Protein AF-A0A9X3EJQ1-F1 (afdb_monomer_lite)

Radius of gyration: 29.11 Å; chains: 1; bounding box: 86×78×79 Å

Secondary structure (DSSP, 8-state):
----PPP--------------PPP-------------------------------------------------------------------------EEEEEEETS--BTTBEEE-SS--TTB--SS-EEEE-S--EE-TTS-TTS-GGGGSEEEE--TT-TT--SEEEEEEEB-SEEEEEEEEE-S--SSTTSSEEEEEETTEEEEEEEEHHHHTGGGEEEEEEEEEEE-SEEEEEEEEPTTSPPPEE-EEEEESSSPBPSS-SS-EEEEETT--S-SSSSTTPEEGGGHHHHHHHPPTT-EEEE-SS---TTS--------------

Organism: NCBI:txid889268

Sequence (329 aa):
MAARRARAGMAWVFGLAACGGDPAATTDGATTSEATGSDTSTTTGGGPTTTEAPTTRSSPGTGSETGTTTTAATTEDTSEPTTETATTGDPGVELGPPVLRINVGGPAVGEFLADDGPESPYRASPDTQVFAADAVVAGPSVPADLPLEVLATGRVEPDELAGGTGQLRYSVPVEPGPYQLRLHFSGPSQGPGTRLAQLWIDGATVGEPIDVSALTAGDASGSVTVEITADAWLDVELVRAPGSEMPLLSALELFGDGGLRDGPAGAVRHITPEGSGSGDSVDDAAGLGQLGALIAASAPGDEVWIHAGDYAAGGEFSSPAAGPRRRRS

Foldseek 3Di:
DDDDDDDDDDDDDDDDDDDDDDDDDDDDDDDDDDDDDDDDDDDDDDDDDDDDDDDDDDDDDDDDDDDDDDDDDDDDDDDDDDPPPPPPPPPPDDFAAWAAKALACAPDDDRHHYNVDQCDPFWPDNAKDKDFAPDAAADPQDDPPDDRRSARMKIWHDPPPPPDQLKTKTKFFWAWFKKKKKFKAFDDAPAWPQWWWFKDKPNHTDDHTDRSNPQCDPRYMHMDIDMDTDHRMIMIMTHTDPNHGRDMTRMMIMHDPIHGDPDWPDAEFEEECPAPAPRSDPVNHHYPLCVLVCVVVDDVRYHYHYDDDDHDPPDPNPNPPDPDPPDDD

Structure (mmCIF, N/CA/C/O backbone):
data_AF-A0A9X3EJQ1-F1
#
_entry.id   AF-A0A9X3EJQ1-F1
#
loop_
_atom_site.group_PDB
_atom_site.id
_atom_site.type_symbol
_atom_site.label_atom_id
_atom_site.label_alt_id
_atom_site.label_comp_id
_atom_site.label_asym_id
_atom_site.label_entity_id
_atom_site.label_seq_id
_atom_site.pdbx_PDB_ins_code
_atom_site.Cartn_x
_atom_site.Cartn_y
_atom_site.Cartn_z
_atom_site.occupancy
_atom_site.B_iso_or_equiv
_atom_site.auth_seq_id
_atom_site.auth_comp_id
_atom_site.auth_asym_id
_atom_site.auth_atom_id
_atom_site.pdbx_PDB_model_num
ATOM 1 N N . MET A 1 1 ? 3.409 14.164 33.604 1.00 36.00 1 MET A N 1
ATOM 2 C CA . MET A 1 1 ? 4.295 15.082 32.856 1.00 36.00 1 MET A CA 1
ATOM 3 C C . MET A 1 1 ? 4.023 14.859 31.379 1.00 36.00 1 MET A C 1
ATOM 5 O O . MET A 1 1 ? 4.415 13.828 30.865 1.00 36.00 1 MET A O 1
ATOM 9 N N . ALA A 1 2 ? 3.261 15.746 30.735 1.00 33.19 2 ALA A N 1
ATOM 10 C CA . ALA A 1 2 ? 2.910 15.622 29.321 1.00 33.19 2 ALA A CA 1
ATOM 11 C C . ALA A 1 2 ? 3.852 16.509 28.498 1.00 33.19 2 ALA A C 1
ATOM 13 O O . ALA A 1 2 ? 3.784 17.736 28.591 1.00 33.19 2 ALA A O 1
ATOM 14 N N . ALA A 1 3 ? 4.755 15.894 27.736 1.00 31.52 3 ALA A N 1
ATOM 15 C CA . ALA A 1 3 ? 5.631 16.602 26.814 1.00 31.52 3 ALA A CA 1
ATOM 16 C C . ALA A 1 3 ? 4.868 16.869 25.509 1.00 31.52 3 ALA A C 1
ATOM 18 O O . ALA A 1 3 ? 4.703 15.987 24.674 1.00 31.52 3 ALA A O 1
ATOM 19 N N . ARG A 1 4 ? 4.387 18.105 25.336 1.00 32.50 4 ARG A N 1
ATOM 20 C CA . ARG A 1 4 ? 3.962 18.613 24.027 1.00 32.50 4 ARG A CA 1
ATOM 21 C C . ARG A 1 4 ? 5.215 18.815 23.178 1.00 32.50 4 ARG A C 1
ATOM 23 O O . ARG A 1 4 ? 5.980 19.737 23.450 1.00 32.50 4 ARG A O 1
ATOM 30 N N . ARG A 1 5 ? 5.431 17.980 22.159 1.00 36.50 5 ARG A N 1
ATOM 31 C CA . ARG A 1 5 ? 6.392 18.287 21.091 1.00 36.50 5 ARG A CA 1
ATOM 32 C C . ARG A 1 5 ? 5.714 19.201 20.074 1.00 36.50 5 ARG A C 1
ATOM 34 O O . ARG A 1 5 ? 4.692 18.857 19.490 1.00 36.50 5 ARG A O 1
ATOM 41 N N . ALA A 1 6 ? 6.273 20.396 19.927 1.00 32.97 6 ALA A N 1
ATOM 42 C CA . ALA A 1 6 ? 5.907 21.349 18.896 1.00 32.97 6 ALA A CA 1
ATOM 43 C C . ALA A 1 6 ? 6.341 20.805 17.526 1.00 32.97 6 ALA A C 1
ATOM 45 O O . ALA A 1 6 ? 7.503 20.440 17.353 1.00 32.97 6 ALA A O 1
ATOM 46 N N . ARG A 1 7 ? 5.417 20.762 16.561 1.00 35.84 7 ARG A N 1
ATOM 47 C CA . ARG A 1 7 ? 5.747 20.573 15.144 1.00 35.84 7 ARG A CA 1
ATOM 48 C C . ARG A 1 7 ? 6.353 21.880 14.629 1.00 35.84 7 ARG A C 1
ATOM 50 O O . ARG A 1 7 ? 5.693 22.918 14.656 1.00 35.84 7 ARG A O 1
ATOM 57 N N . ALA A 1 8 ? 7.612 21.836 14.205 1.00 33.09 8 ALA A N 1
ATOM 58 C CA . ALA A 1 8 ? 8.248 22.924 13.478 1.00 33.09 8 ALA A CA 1
ATOM 59 C C . ALA A 1 8 ? 7.727 22.900 12.035 1.00 33.09 8 ALA A C 1
ATOM 61 O O . ALA A 1 8 ? 8.084 22.024 11.255 1.00 33.09 8 ALA A O 1
ATOM 62 N N . GLY A 1 9 ? 6.837 23.834 11.699 1.00 30.75 9 GLY A N 1
ATOM 63 C CA . GLY A 1 9 ? 6.450 24.088 10.316 1.00 30.75 9 GLY A CA 1
ATOM 64 C C . GLY A 1 9 ? 7.583 24.820 9.606 1.00 30.75 9 GLY A C 1
ATOM 65 O O . GLY A 1 9 ? 7.844 25.984 9.907 1.00 30.75 9 GLY A O 1
ATOM 66 N N . MET A 1 10 ? 8.260 24.142 8.683 1.00 36.97 10 MET A N 1
ATOM 67 C CA . MET A 1 10 ? 9.193 24.771 7.755 1.00 36.97 10 MET A CA 1
ATOM 68 C C . MET A 1 10 ? 8.412 25.154 6.497 1.00 36.97 10 MET A C 1
ATOM 70 O O . MET A 1 10 ? 8.090 24.313 5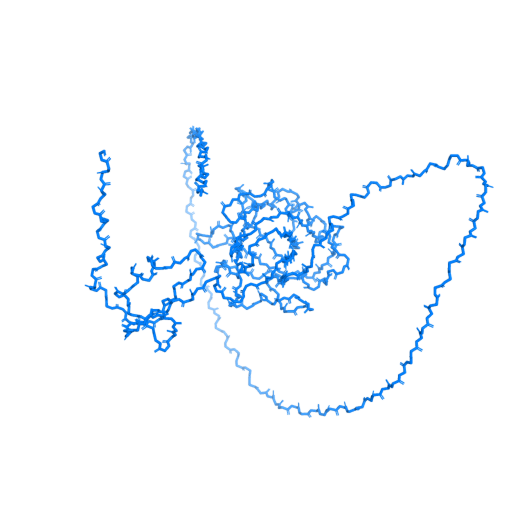.664 1.00 36.97 10 MET A O 1
ATOM 74 N N . ALA A 1 11 ? 8.041 26.430 6.408 1.00 28.17 11 ALA A N 1
ATOM 75 C CA . ALA A 1 11 ? 7.411 27.002 5.228 1.00 28.17 11 ALA A CA 1
ATOM 76 C C . ALA A 1 11 ? 8.477 27.225 4.147 1.00 28.17 11 ALA A C 1
ATOM 78 O O . ALA A 1 11 ? 9.335 28.097 4.291 1.00 28.17 11 ALA A O 1
ATOM 79 N N . TRP A 1 12 ? 8.417 26.451 3.066 1.00 29.20 12 TRP A N 1
ATOM 80 C CA . TRP A 1 12 ? 9.166 26.740 1.848 1.00 29.20 12 TRP A CA 1
ATOM 81 C C . TRP A 1 12 ? 8.354 27.698 0.976 1.00 29.20 12 TRP A C 1
ATOM 83 O O . TRP A 1 12 ? 7.282 27.362 0.477 1.00 29.20 12 TRP A O 1
ATOM 93 N N . VAL A 1 13 ? 8.866 28.918 0.821 1.00 28.33 13 VAL A N 1
ATOM 94 C CA . VAL A 1 13 ? 8.371 29.900 -0.148 1.00 28.33 13 VAL A CA 1
ATOM 95 C C . VAL A 1 13 ? 9.056 29.604 -1.478 1.00 28.33 13 VAL A C 1
ATOM 97 O O . VAL A 1 13 ? 10.233 29.914 -1.649 1.00 28.33 13 VAL A O 1
ATOM 100 N N . PHE A 1 14 ? 8.329 29.011 -2.423 1.00 36.50 14 PHE A N 1
ATOM 101 C CA . PHE A 1 14 ? 8.765 28.940 -3.815 1.00 36.50 14 PHE A CA 1
ATOM 102 C C . PHE A 1 14 ? 8.345 30.218 -4.543 1.00 36.50 14 PHE A C 1
ATOM 104 O O . PHE A 1 14 ? 7.162 30.544 -4.644 1.00 36.50 14 PHE A O 1
ATOM 111 N N . GLY A 1 15 ? 9.336 30.962 -5.033 1.00 33.12 15 GLY A N 1
ATOM 112 C CA . GLY A 1 15 ? 9.128 32.085 -5.937 1.00 33.12 15 GLY A CA 1
ATOM 113 C C . GLY A 1 15 ? 8.732 31.580 -7.322 1.00 33.12 15 GLY A C 1
ATOM 114 O O . GLY A 1 15 ? 9.514 30.900 -7.981 1.00 33.12 15 GLY A O 1
ATOM 115 N N . LEU A 1 16 ? 7.523 31.929 -7.761 1.00 33.75 16 LEU A N 1
ATOM 116 C CA . LEU A 1 16 ? 7.072 31.762 -9.141 1.00 33.75 16 LEU A CA 1
ATOM 117 C C . LEU A 1 16 ? 7.893 32.668 -10.069 1.00 33.75 16 LEU A C 1
ATOM 119 O O . LEU A 1 16 ? 7.750 33.891 -10.043 1.00 33.75 16 LEU A O 1
ATOM 123 N N . ALA A 1 17 ? 8.719 32.063 -10.921 1.00 38.16 17 ALA A N 1
ATOM 124 C CA . ALA A 1 17 ? 9.224 32.709 -12.124 1.00 38.16 17 ALA A CA 1
ATOM 125 C C . ALA A 1 17 ? 8.154 32.587 -13.220 1.00 38.16 17 ALA A C 1
ATOM 127 O O . ALA A 1 17 ? 7.868 31.499 -13.714 1.00 38.16 17 ALA A O 1
ATOM 128 N N . ALA A 1 18 ? 7.538 33.714 -13.568 1.00 37.59 18 ALA A N 1
ATOM 129 C CA . ALA A 1 18 ? 6.624 33.822 -14.693 1.00 37.59 18 ALA A CA 1
ATOM 130 C C . ALA A 1 18 ? 7.420 33.841 -16.009 1.00 37.59 18 ALA A C 1
ATOM 132 O O . ALA A 1 18 ? 8.130 34.807 -16.286 1.00 37.59 18 ALA A O 1
ATOM 133 N N . CYS A 1 19 ? 7.266 32.806 -16.834 1.00 40.00 19 CYS A N 1
ATOM 134 C CA . CYS A 1 19 ? 7.606 32.855 -18.254 1.00 40.00 19 CYS A CA 1
ATOM 135 C C . CYS A 1 19 ? 6.301 32.937 -19.049 1.00 40.00 19 CYS A C 1
ATOM 137 O O . CYS A 1 19 ? 5.554 31.966 -19.136 1.00 40.00 19 CYS A O 1
ATOM 139 N N . GLY A 1 20 ? 6.021 34.124 -19.587 1.00 39.22 20 GLY A N 1
ATOM 140 C CA . GLY A 1 20 ? 4.993 34.334 -20.597 1.00 39.22 20 GLY A CA 1
ATOM 141 C C . GLY A 1 20 ? 5.512 33.938 -21.979 1.00 39.22 20 GLY A C 1
ATOM 142 O O . GLY A 1 20 ? 6.630 34.292 -22.350 1.00 39.22 20 GLY A O 1
ATOM 143 N N . GLY A 1 21 ? 4.684 33.220 -22.731 1.00 41.50 21 GLY A N 1
ATOM 144 C CA . GLY A 1 21 ? 4.873 32.927 -24.146 1.00 41.50 21 GLY A CA 1
ATOM 145 C C . GLY A 1 21 ? 3.518 32.592 -24.761 1.00 41.50 21 GLY A C 1
ATOM 146 O O . GLY A 1 21 ? 2.893 31.611 -24.369 1.00 41.50 21 GLY A O 1
ATOM 147 N N . ASP A 1 22 ? 3.053 33.463 -25.652 1.00 44.28 22 ASP A N 1
ATOM 148 C CA . ASP A 1 22 ? 1.738 33.442 -26.300 1.00 44.28 22 ASP A CA 1
ATOM 149 C C . ASP A 1 22 ? 1.467 32.171 -27.136 1.00 44.28 22 ASP A C 1
ATOM 151 O O . ASP A 1 22 ? 2.383 31.655 -27.784 1.00 44.28 22 ASP A O 1
ATOM 155 N N . PRO A 1 23 ? 0.204 31.698 -27.218 1.00 53.66 23 PRO A N 1
ATOM 156 C CA . PRO A 1 23 ? -0.183 30.618 -28.118 1.00 53.66 23 PRO A CA 1
ATOM 157 C C . PRO A 1 23 ? -0.450 31.131 -29.542 1.00 53.66 23 PRO A C 1
ATOM 159 O O . PRO A 1 23 ? -1.327 31.966 -29.776 1.00 53.66 23 PRO A O 1
ATOM 162 N N . ALA A 1 24 ? 0.275 30.579 -30.516 1.00 48.59 24 ALA A N 1
ATOM 163 C CA . ALA A 1 24 ? -0.062 30.700 -31.928 1.00 48.59 24 ALA A CA 1
ATOM 164 C C . ALA A 1 24 ? -1.135 29.670 -32.315 1.00 48.59 24 ALA A C 1
ATOM 166 O O . ALA A 1 24 ? -1.066 28.495 -31.965 1.00 48.59 24 ALA A O 1
ATOM 167 N N . ALA A 1 25 ? -2.133 30.175 -33.032 1.00 44.91 25 ALA A N 1
ATOM 168 C CA . ALA A 1 25 ? -3.319 29.496 -33.522 1.00 44.91 25 ALA A CA 1
ATOM 169 C C . ALA A 1 25 ? -3.059 28.503 -34.674 1.00 44.91 25 ALA A C 1
ATOM 171 O O . ALA A 1 25 ? -1.971 28.467 -35.245 1.00 44.91 25 ALA A O 1
ATOM 172 N N . THR A 1 26 ? -4.164 27.862 -35.091 1.00 35.34 26 THR A N 1
ATOM 173 C CA . THR A 1 26 ? -4.427 27.062 -36.315 1.00 35.34 26 THR A CA 1
ATOM 174 C C . THR A 1 26 ? -4.109 25.561 -36.174 1.00 35.34 26 THR A C 1
ATOM 176 O O . THR A 1 26 ? -3.090 25.197 -35.614 1.00 35.34 26 THR A O 1
ATOM 179 N N . THR A 1 27 ? -4.941 24.602 -36.603 1.00 41.72 27 THR A N 1
ATOM 180 C CA . THR A 1 27 ? -5.936 24.601 -37.692 1.00 41.72 27 THR A CA 1
ATOM 181 C C . THR A 1 27 ? -6.958 23.468 -37.500 1.00 41.72 27 THR A C 1
ATOM 183 O O . THR A 1 27 ? -6.628 22.425 -36.942 1.00 41.72 27 THR A O 1
ATOM 186 N N . ASP A 1 28 ? -8.166 23.688 -38.021 1.00 42.47 28 ASP A N 1
ATOM 187 C CA . ASP A 1 28 ? -9.251 22.726 -38.231 1.00 42.47 28 ASP A CA 1
ATOM 188 C C . ASP A 1 28 ? -8.830 21.429 -38.943 1.00 42.47 28 ASP A C 1
ATOM 190 O O . ASP A 1 28 ? -8.010 21.437 -39.862 1.00 42.47 28 ASP A O 1
ATOM 194 N N . GLY A 1 29 ? -9.494 20.325 -38.589 1.00 44.47 29 GLY A N 1
ATOM 195 C CA . GLY A 1 29 ? -9.343 19.036 -39.261 1.00 44.47 29 GLY A CA 1
ATOM 196 C C . GLY A 1 29 ? -10.398 18.020 -38.833 1.00 44.47 29 GLY A C 1
ATOM 197 O O . GLY A 1 29 ? -10.088 17.034 -38.176 1.00 44.47 29 GLY A O 1
ATOM 198 N N . ALA A 1 30 ? -11.655 18.268 -39.201 1.00 42.75 30 ALA A N 1
ATOM 199 C CA . ALA A 1 30 ? -12.736 17.296 -39.089 1.00 42.75 30 ALA A CA 1
ATOM 200 C C . ALA A 1 30 ? -12.477 16.082 -39.996 1.00 42.75 30 ALA A C 1
ATOM 202 O O . ALA A 1 30 ? -12.307 16.244 -41.202 1.00 42.75 30 ALA A O 1
ATOM 203 N N . THR A 1 31 ? -12.539 14.870 -39.442 1.00 45.00 31 THR A N 1
ATOM 204 C CA . THR A 1 31 ? -12.888 13.664 -40.207 1.00 45.00 31 THR A CA 1
ATOM 205 C C . THR A 1 31 ? -13.796 12.768 -39.373 1.00 45.00 31 THR A C 1
ATOM 207 O O . THR A 1 31 ? -13.414 12.187 -38.364 1.00 45.00 31 THR A O 1
ATOM 210 N N . THR A 1 32 ? -15.048 12.703 -39.809 1.00 41.94 32 THR A N 1
ATOM 211 C CA . THR A 1 32 ? -16.023 11.667 -39.491 1.00 41.94 32 THR A CA 1
ATOM 212 C C . THR A 1 32 ? -15.573 10.343 -40.104 1.00 41.94 32 THR A C 1
ATOM 214 O O . THR A 1 32 ? -15.184 10.290 -41.270 1.00 41.94 32 THR A O 1
ATOM 217 N N . SER A 1 33 ? -15.669 9.252 -39.351 1.00 49.78 33 SER A N 1
ATOM 218 C CA . SER A 1 33 ? -15.747 7.902 -39.913 1.00 49.78 33 SER A CA 1
ATOM 219 C C . SER A 1 33 ? -16.722 7.079 -39.084 1.00 49.78 33 SER A C 1
ATOM 221 O O . SER A 1 33 ? -16.456 6.719 -37.942 1.00 49.78 33 SER A O 1
ATOM 223 N N . GLU A 1 34 ? -17.888 6.844 -39.682 1.00 43.62 34 GLU A N 1
ATOM 224 C CA . GLU A 1 34 ? -18.812 5.780 -39.314 1.00 43.62 34 GLU A CA 1
ATOM 225 C C . GLU A 1 34 ? -18.162 4.428 -39.627 1.00 43.62 34 GLU A C 1
ATOM 227 O O . GLU A 1 34 ? -17.646 4.233 -40.728 1.00 43.62 34 GLU A O 1
ATOM 232 N N . ALA A 1 35 ? -18.249 3.473 -38.703 1.00 42.88 35 ALA A N 1
ATOM 233 C CA . ALA A 1 35 ? -18.201 2.056 -39.043 1.00 42.88 35 ALA A CA 1
ATOM 234 C C . ALA A 1 35 ? -18.979 1.235 -38.005 1.00 42.88 35 ALA A C 1
ATOM 236 O O . ALA A 1 35 ? -18.533 0.967 -36.895 1.00 42.88 35 ALA A O 1
ATOM 237 N N . THR A 1 36 ? -20.184 0.871 -38.429 1.00 42.31 36 THR A N 1
ATOM 238 C CA . THR A 1 36 ? -20.976 -0.308 -38.067 1.00 42.31 36 THR A CA 1
ATOM 239 C C . THR A 1 36 ? -20.155 -1.569 -37.783 1.00 42.31 36 THR A C 1
ATOM 241 O O . THR A 1 36 ? -19.258 -1.900 -38.554 1.00 42.31 36 THR A O 1
ATOM 244 N N . GLY A 1 37 ? -20.569 -2.349 -36.780 1.00 41.19 37 GLY A N 1
ATOM 245 C CA . GLY A 1 37 ? -20.089 -3.719 -36.594 1.00 41.19 37 GLY A CA 1
ATOM 246 C C . GLY A 1 37 ? -20.578 -4.365 -35.303 1.00 41.19 37 GLY A C 1
ATOM 247 O O . GLY A 1 37 ? -19.824 -4.495 -34.349 1.00 41.19 37 GLY A O 1
ATOM 248 N N . SER A 1 38 ? -21.857 -4.737 -35.264 1.00 44.47 38 SER A N 1
ATOM 249 C CA . SER A 1 38 ? -22.392 -5.680 -34.282 1.00 44.47 38 SER A CA 1
ATOM 250 C C . SER A 1 38 ? -21.891 -7.082 -34.606 1.00 44.47 38 SER A C 1
ATOM 252 O O . SER A 1 38 ? -22.092 -7.509 -35.733 1.00 44.47 38 SER A O 1
ATOM 254 N N . ASP A 1 39 ? -21.357 -7.811 -33.626 1.00 45.56 39 ASP A N 1
ATOM 255 C CA . ASP A 1 39 ? -21.414 -9.274 -33.630 1.00 45.56 39 ASP A CA 1
ATOM 256 C C . ASP A 1 39 ? -21.525 -9.803 -32.197 1.00 45.56 39 ASP A C 1
ATOM 258 O O . ASP A 1 39 ? -20.630 -9.694 -31.361 1.00 45.56 39 ASP A O 1
ATOM 262 N N . THR A 1 40 ? -22.702 -10.351 -31.913 1.00 40.75 40 THR A N 1
ATOM 263 C CA . THR A 1 40 ? -23.046 -11.088 -30.701 1.00 40.75 40 THR A CA 1
ATOM 264 C C . THR A 1 40 ? -22.685 -12.551 -30.940 1.00 40.75 40 THR A C 1
ATOM 266 O O . THR A 1 40 ? -23.316 -13.202 -31.768 1.00 40.75 40 THR A O 1
ATOM 269 N N . SER A 1 41 ? -21.691 -13.085 -30.229 1.00 48.53 41 SER A N 1
ATOM 270 C CA . SER A 1 41 ? -21.423 -14.529 -30.204 1.00 48.53 41 SER A CA 1
ATOM 271 C C . SER A 1 41 ? -21.861 -15.127 -28.874 1.00 48.53 41 SER A C 1
ATOM 273 O O . SER A 1 41 ? -21.195 -15.013 -27.849 1.00 48.53 41 SER A O 1
ATOM 275 N N . THR A 1 42 ? -23.022 -15.769 -28.921 1.00 39.88 42 THR A N 1
ATOM 276 C CA . THR A 1 42 ? -23.535 -16.721 -27.942 1.00 39.88 42 THR A CA 1
ATOM 277 C C . THR A 1 42 ? -22.862 -18.073 -28.174 1.00 39.88 42 THR A C 1
ATOM 279 O O . THR A 1 42 ? -23.123 -18.719 -29.188 1.00 39.88 42 THR A O 1
ATOM 282 N N . THR A 1 43 ? -22.066 -18.551 -27.216 1.00 45.88 43 THR A N 1
ATOM 283 C CA . THR A 1 43 ? -21.604 -19.948 -27.206 1.00 45.88 43 THR A CA 1
ATOM 284 C C . THR A 1 43 ? -22.263 -20.686 -26.051 1.00 45.88 43 THR A C 1
ATOM 286 O O . THR A 1 43 ? -22.012 -20.432 -24.877 1.00 45.88 43 THR A O 1
ATOM 289 N N . THR A 1 44 ? -23.161 -21.591 -26.423 1.00 40.41 44 THR A N 1
ATOM 290 C CA . THR A 1 44 ? -23.821 -22.578 -25.571 1.00 40.41 44 THR A CA 1
ATOM 291 C C . THR A 1 44 ? -23.050 -23.897 -25.645 1.00 40.41 44 THR A C 1
ATOM 293 O O . THR A 1 44 ? -22.805 -24.378 -26.747 1.00 40.41 44 THR A O 1
ATOM 296 N N . GLY A 1 45 ? -22.787 -24.534 -24.499 1.00 37.41 45 GLY A N 1
ATOM 297 C CA . GLY A 1 45 ? -22.836 -26.000 -24.400 1.00 37.41 45 GLY A CA 1
ATOM 298 C C . GLY A 1 45 ? -21.571 -26.749 -23.954 1.00 37.41 45 GLY A C 1
ATOM 299 O O . GLY A 1 45 ? -20.500 -26.592 -24.524 1.00 37.41 45 GLY A O 1
ATOM 300 N N . GLY A 1 46 ? -21.788 -27.670 -23.003 1.00 37.97 46 GLY A N 1
ATOM 301 C CA . GLY A 1 46 ? -20.888 -28.754 -22.574 1.00 37.97 46 GLY A CA 1
ATOM 302 C C . GLY A 1 46 ? -20.294 -28.474 -21.193 1.00 37.97 46 GLY A C 1
ATOM 303 O O . GLY A 1 46 ? -19.503 -27.560 -21.055 1.00 37.97 46 GLY A O 1
ATOM 304 N N . GLY A 1 47 ? -20.642 -29.136 -20.090 1.00 39.59 47 GLY A N 1
ATOM 305 C CA . GLY A 1 47 ? -21.035 -30.528 -19.863 1.00 39.59 47 GLY A CA 1
ATOM 306 C C . GLY A 1 47 ? -20.130 -31.045 -18.724 1.00 39.59 47 GLY A C 1
ATOM 307 O O . GLY A 1 47 ? -18.919 -30.875 -18.832 1.00 39.59 47 GLY A O 1
ATOM 308 N N . PRO A 1 48 ? -20.652 -31.598 -17.612 1.00 52.94 48 PRO A N 1
A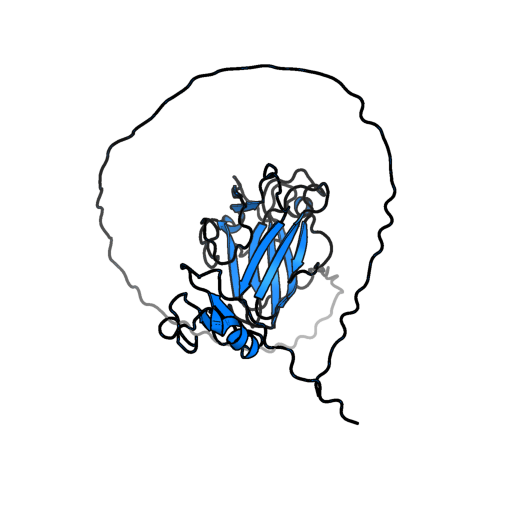TOM 309 C CA . PRO A 1 48 ? -19.822 -31.919 -16.450 1.00 52.94 48 PRO A CA 1
ATOM 310 C C . PRO A 1 48 ? -19.087 -33.254 -16.633 1.00 52.94 48 PRO A C 1
ATOM 312 O O . PRO A 1 48 ? -19.719 -34.302 -16.753 1.00 52.94 48 PRO A O 1
ATOM 315 N N . THR A 1 49 ? -17.755 -33.232 -16.599 1.00 46.88 49 THR A N 1
ATOM 316 C CA . THR A 1 49 ? -16.930 -34.436 -16.424 1.00 46.88 49 THR A CA 1
ATOM 317 C C . THR A 1 49 ? -16.518 -34.586 -14.969 1.00 46.88 49 THR A C 1
ATOM 319 O O . THR A 1 49 ? -15.757 -33.793 -14.422 1.00 46.88 49 THR A O 1
ATOM 322 N N . THR A 1 50 ? -17.055 -35.633 -14.355 1.00 48.56 50 THR A N 1
ATOM 323 C CA . THR A 1 50 ? -16.657 -36.207 -13.072 1.00 48.56 50 THR A CA 1
ATOM 324 C C . THR A 1 50 ? -15.472 -37.143 -13.315 1.00 48.56 50 THR A C 1
ATOM 326 O O . THR A 1 50 ? -15.637 -38.085 -14.084 1.00 48.56 50 THR A O 1
ATOM 329 N N . THR A 1 51 ? -14.327 -36.942 -12.652 1.00 52.09 51 THR A N 1
ATOM 330 C CA . THR A 1 51 ? -13.267 -37.967 -12.580 1.00 52.09 51 THR A CA 1
ATOM 331 C C . THR A 1 51 ? -12.537 -37.915 -11.237 1.00 52.09 51 THR A C 1
ATOM 333 O O . THR A 1 51 ? -11.773 -37.002 -10.954 1.00 52.09 51 THR A O 1
ATOM 336 N N . GLU A 1 52 ? -12.874 -38.918 -10.428 1.00 41.19 52 GLU A N 1
ATOM 337 C CA . GLU A 1 52 ? -12.069 -39.749 -9.521 1.00 41.19 52 GLU A CA 1
ATOM 338 C C . GLU A 1 52 ? -10.829 -39.191 -8.795 1.00 41.19 52 GLU A C 1
ATOM 340 O O . GLU A 1 52 ? -9.825 -38.781 -9.371 1.00 41.19 52 GLU A O 1
ATOM 345 N N . ALA A 1 53 ? -10.887 -39.355 -7.471 1.00 48.00 53 ALA A N 1
ATOM 346 C CA . ALA A 1 53 ? -9.777 -39.298 -6.534 1.00 48.00 53 ALA A CA 1
ATOM 347 C C . ALA A 1 53 ? -8.846 -40.521 -6.651 1.00 48.00 53 ALA A C 1
ATOM 349 O O . ALA A 1 53 ? -9.334 -41.642 -6.817 1.00 48.00 53 ALA A O 1
ATOM 350 N N . PRO A 1 54 ? -7.540 -40.359 -6.378 1.00 58.00 54 PRO A N 1
ATOM 351 C CA . PRO A 1 54 ? -6.709 -41.447 -5.898 1.00 58.00 54 PRO A CA 1
ATOM 352 C C . PRO A 1 54 ? -6.342 -41.264 -4.418 1.00 58.00 54 PRO A C 1
ATOM 354 O O . PRO A 1 54 ? -5.799 -40.255 -3.977 1.00 58.00 54 PRO A O 1
ATOM 357 N N . THR A 1 55 ? -6.639 -42.309 -3.653 1.00 46.91 55 THR A N 1
ATOM 358 C CA . THR A 1 55 ? -6.177 -42.560 -2.287 1.00 46.91 55 THR A CA 1
ATOM 359 C C . THR A 1 55 ? -4.715 -43.018 -2.225 1.00 46.91 55 THR A C 1
ATOM 361 O O . THR A 1 55 ? -4.213 -43.641 -3.160 1.00 46.91 55 THR A O 1
ATOM 364 N N . THR A 1 56 ? -4.155 -42.917 -1.011 1.00 40.56 56 THR A N 1
ATOM 365 C CA . THR A 1 56 ? -2.939 -43.570 -0.467 1.00 40.56 56 THR A CA 1
ATOM 366 C C . THR A 1 56 ? -1.625 -42.822 -0.745 1.00 40.56 56 THR A C 1
ATOM 368 O O . THR A 1 56 ? -1.444 -42.272 -1.816 1.00 40.56 56 THR A O 1
ATOM 371 N N . ARG A 1 57 ? -0.652 -42.733 0.170 1.00 40.94 57 ARG A N 1
ATOM 372 C CA . ARG A 1 57 ? -0.203 -43.716 1.169 1.00 40.94 57 ARG A CA 1
ATOM 373 C C . ARG A 1 57 ? 0.691 -42.999 2.200 1.00 40.94 57 ARG A C 1
ATOM 375 O O . ARG A 1 57 ? 1.622 -42.302 1.816 1.00 40.94 57 ARG A O 1
ATOM 382 N N . SER A 1 58 ? 0.431 -43.192 3.492 1.00 44.53 58 SER A N 1
ATOM 383 C CA . SER A 1 58 ? 1.343 -42.801 4.575 1.00 44.53 58 SER A CA 1
ATOM 384 C C . SER A 1 58 ? 2.581 -43.700 4.576 1.00 44.53 58 SER A C 1
ATOM 386 O O . SER A 1 58 ? 2.453 -44.921 4.472 1.00 44.53 58 SER A O 1
ATOM 388 N N . SER A 1 59 ? 3.762 -43.104 4.737 1.00 51.50 59 SER A N 1
ATOM 389 C CA . SER A 1 59 ? 5.022 -43.810 4.976 1.00 51.50 59 SER A CA 1
ATOM 390 C C . SER A 1 59 ? 5.710 -43.186 6.197 1.00 51.50 59 SER A C 1
ATOM 392 O O . SER A 1 59 ? 5.935 -41.975 6.178 1.00 51.50 59 SER A O 1
ATOM 394 N N . PRO A 1 60 ? 6.004 -43.949 7.267 1.00 61.50 60 PRO A N 1
ATOM 395 C CA . PRO A 1 60 ? 6.725 -43.449 8.427 1.00 61.50 60 PRO A CA 1
ATOM 396 C C . PRO A 1 60 ? 8.204 -43.851 8.372 1.00 61.50 60 PRO A C 1
ATOM 398 O O . PRO A 1 60 ? 8.546 -44.985 8.036 1.00 61.50 60 PRO A O 1
ATOM 401 N N . GLY A 1 61 ? 9.074 -42.934 8.773 1.00 38.50 61 GLY A N 1
ATOM 402 C CA . GLY A 1 61 ? 10.484 -43.206 9.039 1.00 38.50 61 GLY A CA 1
ATOM 403 C C . GLY A 1 61 ? 11.307 -41.928 8.932 1.00 38.50 61 GLY A C 1
ATOM 404 O O . GLY A 1 61 ? 10.977 -41.057 8.142 1.00 38.50 61 GLY A O 1
ATOM 405 N N . THR A 1 62 ? 12.375 -41.702 9.678 1.00 43.97 62 THR A N 1
ATOM 406 C CA . THR A 1 62 ? 13.004 -42.401 10.800 1.00 43.97 62 THR A CA 1
ATOM 407 C C . THR A 1 62 ? 13.924 -41.335 11.393 1.00 43.97 62 THR A C 1
ATOM 409 O O . THR A 1 62 ? 14.550 -40.590 10.640 1.00 43.97 62 THR A O 1
ATOM 412 N N . GLY A 1 63 ? 13.978 -41.220 12.720 1.00 42.62 63 GLY A N 1
ATOM 413 C CA . GLY A 1 63 ? 14.864 -40.272 13.389 1.00 42.62 63 GLY A CA 1
ATOM 414 C C . GLY A 1 63 ? 16.333 -40.523 13.054 1.00 42.62 63 GLY A C 1
ATOM 415 O O . GLY A 1 63 ? 16.756 -41.668 12.895 1.00 42.62 63 GLY A O 1
ATOM 416 N N . SER A 1 64 ? 17.106 -39.444 12.981 1.00 46.16 64 SER A N 1
ATOM 417 C CA . SER A 1 64 ? 18.561 -39.515 13.013 1.00 46.16 64 SER A CA 1
ATOM 418 C C . SER A 1 64 ? 19.083 -38.369 13.869 1.00 46.16 64 SER A C 1
ATOM 420 O O . SER A 1 64 ? 19.179 -37.225 13.435 1.00 46.16 64 SER A O 1
ATOM 422 N N . GLU A 1 65 ? 19.371 -38.707 15.122 1.00 51.56 65 GLU A N 1
ATOM 423 C CA . GLU A 1 65 ? 20.184 -37.917 16.035 1.00 51.56 65 GLU A CA 1
ATOM 424 C C . GLU A 1 65 ? 21.649 -38.014 15.591 1.00 51.56 65 GLU A C 1
ATOM 426 O O . GLU A 1 65 ? 22.177 -39.100 15.350 1.00 51.56 65 GLU A O 1
ATOM 431 N N . THR A 1 66 ? 22.333 -36.882 15.473 1.00 45.41 66 THR A N 1
ATOM 432 C CA . THR A 1 66 ? 23.800 -36.791 15.413 1.00 45.41 66 THR A CA 1
ATOM 433 C C . THR A 1 66 ? 24.119 -35.394 15.947 1.00 45.41 66 THR A C 1
ATOM 435 O O . THR A 1 66 ? 23.646 -34.411 15.396 1.00 45.41 66 THR A O 1
ATOM 438 N N . GLY A 1 67 ? 24.747 -35.200 17.103 1.00 43.66 67 GLY A N 1
ATOM 439 C CA . GLY A 1 67 ? 25.958 -35.851 17.583 1.00 43.66 67 GLY A CA 1
ATOM 440 C C . GLY A 1 67 ? 27.067 -34.803 17.516 1.00 43.66 67 GLY A C 1
ATOM 441 O O . GLY A 1 67 ? 27.800 -34.739 16.538 1.00 43.66 67 GLY A O 1
ATOM 442 N N . THR A 1 68 ? 27.124 -33.922 18.515 1.00 40.06 68 THR A N 1
ATOM 443 C CA . THR A 1 68 ? 28.081 -32.813 18.597 1.00 40.06 68 THR A CA 1
ATOM 444 C C . THR A 1 68 ? 29.454 -33.348 19.003 1.00 40.06 68 THR A C 1
ATOM 446 O O . THR A 1 68 ? 29.636 -33.801 20.132 1.00 40.06 68 THR A O 1
ATOM 449 N N . THR A 1 69 ? 30.435 -33.282 18.104 1.00 42.81 69 THR A N 1
ATOM 450 C CA . THR A 1 69 ? 31.851 -33.522 18.426 1.00 42.81 69 THR A CA 1
ATOM 451 C C . THR A 1 69 ? 32.615 -32.206 18.409 1.00 42.81 69 THR A C 1
ATOM 453 O O . THR A 1 69 ? 32.868 -31.632 17.354 1.00 42.81 69 THR A O 1
ATOM 456 N N . THR A 1 70 ? 32.996 -31.745 19.599 1.00 39.00 70 THR A N 1
ATOM 457 C CA . THR A 1 70 ? 33.967 -30.668 19.807 1.00 39.00 70 THR A CA 1
ATOM 458 C C . THR A 1 70 ? 35.371 -31.257 19.704 1.00 39.00 70 THR A C 1
ATOM 460 O O . THR A 1 70 ? 35.787 -32.031 20.566 1.00 39.00 70 THR A O 1
ATOM 463 N N . THR A 1 71 ? 36.119 -30.882 18.668 1.00 44.38 71 THR A N 1
ATOM 464 C CA . THR A 1 71 ? 37.558 -31.156 18.565 1.00 44.38 71 THR A CA 1
ATOM 465 C C . THR A 1 71 ? 38.312 -29.843 18.715 1.00 44.38 71 THR A C 1
ATOM 467 O O . THR A 1 71 ? 38.266 -28.986 17.840 1.00 44.38 71 THR A O 1
ATOM 470 N N . ALA A 1 72 ? 39.002 -29.690 19.844 1.00 45.50 72 ALA A N 1
ATOM 471 C CA . ALA A 1 72 ? 40.020 -28.668 20.024 1.00 45.50 72 ALA A CA 1
ATOM 472 C C . ALA A 1 72 ? 41.308 -29.143 19.339 1.00 45.50 72 ALA A C 1
ATOM 474 O O . ALA A 1 72 ? 41.873 -30.167 19.727 1.00 45.50 72 ALA A O 1
ATOM 475 N N . ALA A 1 73 ? 41.763 -28.402 18.331 1.00 45.09 73 ALA A N 1
ATOM 476 C CA . ALA A 1 73 ? 43.084 -28.558 17.742 1.00 45.09 73 ALA A CA 1
ATOM 477 C C . ALA A 1 73 ? 43.819 -27.218 17.838 1.00 45.09 73 ALA A C 1
ATOM 479 O O . ALA A 1 73 ? 43.449 -26.236 17.201 1.00 45.09 73 ALA A O 1
ATOM 480 N N . THR A 1 74 ? 44.848 -27.198 18.680 1.00 45.84 74 THR A N 1
ATOM 481 C CA . THR A 1 74 ? 45.895 -26.179 18.701 1.00 45.84 74 THR A CA 1
ATOM 482 C C . THR A 1 74 ? 46.866 -26.502 17.574 1.00 45.84 74 THR A C 1
ATOM 484 O O . THR A 1 74 ? 47.422 -27.601 17.536 1.00 45.84 74 THR A O 1
ATOM 487 N N . THR A 1 75 ? 47.097 -25.566 16.660 1.00 43.72 75 THR A N 1
ATOM 488 C CA . THR A 1 75 ? 48.224 -25.640 15.727 1.00 43.72 75 THR A CA 1
ATOM 489 C C . THR A 1 75 ? 48.774 -24.235 15.531 1.00 43.72 75 THR A C 1
ATOM 491 O O . THR A 1 75 ? 48.092 -23.351 15.024 1.00 43.72 75 THR A O 1
ATOM 494 N N . GLU A 1 76 ? 49.994 -24.037 16.024 1.00 52.06 76 GLU A N 1
ATOM 495 C CA . GLU A 1 76 ? 50.875 -22.944 15.636 1.00 52.06 76 GLU A CA 1
ATOM 496 C C . GLU A 1 76 ? 51.292 -23.198 14.184 1.00 52.06 76 GLU A C 1
ATOM 498 O O . GLU A 1 76 ? 51.941 -24.209 13.920 1.00 52.06 76 GLU A O 1
ATOM 503 N N . ASP A 1 77 ? 50.924 -22.320 13.248 1.00 37.50 77 ASP A N 1
ATOM 504 C CA . ASP A 1 77 ? 51.648 -22.251 11.981 1.00 37.50 77 ASP A CA 1
ATOM 505 C C . ASP A 1 77 ? 51.630 -20.856 11.344 1.00 37.50 77 ASP A C 1
ATOM 507 O O . ASP A 1 77 ? 50.721 -20.040 11.504 1.00 37.50 77 ASP A O 1
ATOM 511 N N . THR A 1 78 ? 52.733 -20.619 10.660 1.00 47.97 78 THR A N 1
ATOM 512 C CA . THR A 1 78 ? 53.307 -19.394 10.128 1.00 47.97 78 THR A CA 1
ATOM 513 C C . THR A 1 78 ? 52.433 -18.784 9.034 1.00 47.97 78 THR A C 1
ATOM 515 O O . THR A 1 78 ? 52.209 -19.398 7.997 1.00 47.97 78 THR A O 1
ATOM 518 N N . SER A 1 79 ? 51.958 -17.553 9.239 1.00 35.78 79 SER A N 1
ATOM 519 C CA . SER A 1 79 ? 51.141 -16.833 8.256 1.00 35.78 79 SER A CA 1
ATOM 520 C C . SER A 1 79 ? 52.005 -16.146 7.193 1.00 35.78 79 SER A C 1
ATOM 522 O O . SER A 1 79 ? 52.702 -15.169 7.473 1.00 35.78 79 SER A O 1
ATOM 524 N N . GLU A 1 80 ? 51.916 -16.626 5.954 1.00 44.16 80 GLU A N 1
ATOM 525 C CA . GLU A 1 80 ? 52.136 -15.803 4.763 1.00 44.16 80 GLU A CA 1
ATOM 526 C C . GLU A 1 80 ? 50.959 -14.815 4.610 1.00 44.16 80 GLU A C 1
ATOM 528 O O . GLU A 1 80 ? 49.823 -15.172 4.933 1.00 44.16 80 GLU A O 1
ATOM 533 N N . PRO A 1 81 ? 51.175 -13.572 4.142 1.00 37.03 81 PRO A N 1
ATOM 534 C CA . PRO A 1 81 ? 50.094 -12.607 3.977 1.00 37.03 81 PRO A CA 1
ATOM 535 C C . PRO A 1 81 ? 49.221 -12.982 2.771 1.00 37.03 81 PRO A C 1
ATOM 537 O O . PRO A 1 81 ? 49.498 -12.596 1.633 1.00 37.03 81 PRO A O 1
ATOM 540 N N . THR A 1 82 ? 48.135 -13.713 3.009 1.00 34.25 82 THR A N 1
ATOM 541 C CA . THR A 1 82 ? 47.037 -13.831 2.048 1.00 34.25 82 THR A CA 1
ATOM 542 C C . THR A 1 82 ? 46.298 -12.500 1.977 1.00 34.25 82 THR A C 1
ATOM 544 O O . THR A 1 82 ? 45.750 -12.011 2.962 1.00 34.25 82 THR A O 1
ATOM 547 N N . THR A 1 83 ? 46.304 -11.891 0.792 1.00 31.17 83 THR A N 1
ATOM 548 C CA . THR A 1 83 ? 45.455 -10.738 0.478 1.00 31.17 83 THR A CA 1
ATOM 549 C C . THR A 1 83 ? 44.025 -11.244 0.334 1.00 31.17 83 THR A C 1
ATOM 551 O O . THR A 1 83 ? 43.621 -11.694 -0.737 1.00 31.17 83 THR A O 1
ATOM 554 N N . GLU A 1 84 ? 43.265 -11.220 1.426 1.00 27.81 84 GLU A N 1
ATOM 555 C CA . GLU A 1 84 ? 41.821 -11.411 1.367 1.00 27.81 84 GLU A CA 1
ATOM 556 C C . GLU A 1 84 ? 41.209 -10.187 0.682 1.00 27.81 84 GLU A C 1
ATOM 558 O O . GLU A 1 84 ? 41.255 -9.065 1.187 1.00 27.81 84 GLU A O 1
ATOM 563 N N . THR A 1 85 ? 40.663 -10.394 -0.516 1.00 29.03 85 THR A N 1
ATOM 564 C CA . THR A 1 85 ? 39.781 -9.407 -1.137 1.00 29.03 85 THR A CA 1
ATOM 565 C C . THR A 1 85 ? 38.479 -9.443 -0.353 1.00 29.03 85 THR A C 1
ATOM 567 O O . THR A 1 85 ? 37.607 -10.266 -0.626 1.00 29.03 85 THR A O 1
ATOM 570 N N . ALA A 1 86 ? 38.373 -8.585 0.661 1.00 27.75 86 ALA A N 1
ATOM 571 C CA . ALA A 1 86 ? 37.105 -8.299 1.305 1.00 27.75 86 ALA A CA 1
ATOM 572 C C . ALA A 1 86 ? 36.169 -7.754 0.222 1.00 27.75 86 ALA A C 1
ATOM 574 O O . ALA A 1 86 ? 36.300 -6.618 -0.232 1.00 27.75 86 ALA A O 1
ATOM 575 N N . THR A 1 87 ? 35.260 -8.603 -0.250 1.00 31.75 87 THR A N 1
ATOM 576 C CA . THR A 1 87 ? 34.110 -8.128 -1.005 1.00 31.75 87 THR A CA 1
ATOM 577 C C . THR A 1 87 ? 33.264 -7.418 0.033 1.00 31.75 87 THR A C 1
ATOM 579 O O . THR A 1 87 ? 32.686 -8.071 0.898 1.00 31.75 87 THR A O 1
ATOM 582 N N . THR A 1 88 ? 33.269 -6.087 0.010 1.00 35.38 88 THR A N 1
ATOM 583 C CA . THR A 1 88 ? 32.361 -5.237 0.783 1.00 35.38 88 THR A CA 1
ATOM 584 C C . THR A 1 88 ? 30.941 -5.457 0.256 1.00 35.38 88 THR A C 1
ATOM 586 O O . THR A 1 88 ? 30.364 -4.598 -0.401 1.00 35.38 88 THR A O 1
ATOM 589 N N . GLY A 1 89 ? 30.409 -6.662 0.457 1.00 41.19 89 GLY A N 1
ATOM 590 C CA . GLY A 1 89 ? 28.981 -6.887 0.480 1.00 41.19 89 GLY A CA 1
ATOM 591 C C . GLY A 1 89 ? 28.514 -6.204 1.745 1.00 41.19 89 GLY A C 1
ATOM 592 O O . GLY A 1 89 ? 28.891 -6.624 2.838 1.00 41.19 89 GLY A O 1
ATOM 593 N N . ASP A 1 90 ? 27.807 -5.094 1.577 1.00 55.56 90 ASP A N 1
ATOM 594 C CA . ASP A 1 90 ? 27.043 -4.473 2.648 1.00 55.56 90 ASP A CA 1
ATOM 595 C C . ASP A 1 90 ? 26.324 -5.608 3.398 1.00 55.56 90 ASP A C 1
ATOM 597 O O . ASP A 1 90 ? 25.622 -6.381 2.732 1.00 55.56 90 ASP A O 1
ATOM 601 N N . PRO A 1 91 ? 26.608 -5.849 4.695 1.00 55.75 91 PRO A N 1
ATOM 602 C CA . PRO A 1 91 ? 25.959 -6.921 5.434 1.00 55.75 91 PRO A CA 1
ATOM 603 C C . PRO A 1 91 ? 24.465 -6.643 5.342 1.00 55.75 91 PRO A C 1
ATOM 605 O O . PRO A 1 91 ? 23.985 -5.675 5.924 1.00 55.75 91 PRO A O 1
ATOM 608 N N . GLY A 1 92 ? 23.778 -7.425 4.503 1.00 65.56 92 GLY A N 1
ATOM 609 C CA . GLY A 1 92 ? 22.401 -7.150 4.125 1.00 65.56 92 GLY A CA 1
ATOM 610 C C . GLY A 1 92 ? 21.584 -6.903 5.379 1.00 65.56 92 GLY A C 1
ATOM 611 O O . GLY A 1 92 ? 21.720 -7.657 6.342 1.00 65.56 92 GLY A O 1
ATOM 612 N N . VAL A 1 93 ? 20.806 -5.819 5.374 1.00 77.75 93 VAL A N 1
ATOM 613 C CA . VAL A 1 93 ? 19.938 -5.435 6.489 1.00 77.75 93 VAL A CA 1
ATOM 614 C C . VAL A 1 93 ? 19.202 -6.684 6.966 1.00 77.75 93 VAL A C 1
ATOM 616 O O . VAL A 1 93 ? 18.436 -7.278 6.204 1.00 77.75 93 VAL A O 1
ATOM 619 N N . GLU A 1 94 ? 19.503 -7.119 8.192 1.00 86.88 94 GLU A N 1
ATOM 620 C CA . GLU A 1 94 ? 18.855 -8.283 8.782 1.00 86.88 94 GLU A CA 1
ATOM 621 C C . GLU A 1 94 ? 17.378 -7.941 8.930 1.00 86.88 94 GLU A C 1
ATOM 623 O O . GLU A 1 94 ? 17.011 -6.986 9.626 1.00 86.88 94 GLU A O 1
ATOM 628 N N . LEU A 1 95 ? 16.544 -8.668 8.188 1.00 89.44 95 LEU A N 1
ATOM 629 C CA . LEU A 1 95 ? 15.124 -8.413 8.224 1.00 89.44 95 LEU A CA 1
ATOM 630 C C . LEU A 1 95 ? 14.501 -8.982 9.494 1.00 89.44 95 LEU A C 1
ATOM 632 O O . LEU A 1 95 ? 14.836 -10.095 9.902 1.00 89.44 95 LEU A O 1
ATOM 636 N N . GLY A 1 96 ? 13.556 -8.245 10.077 1.00 92.75 96 GLY A N 1
ATOM 637 C CA . GLY A 1 96 ? 12.671 -8.780 11.113 1.00 92.75 96 GLY A CA 1
ATOM 638 C C . GLY A 1 96 ? 11.780 -9.924 10.595 1.00 92.75 96 GLY A C 1
ATOM 639 O O . GLY A 1 96 ? 11.809 -10.259 9.406 1.00 92.75 96 GLY A O 1
ATOM 640 N N . PRO A 1 97 ? 10.953 -10.539 11.460 1.00 94.56 97 PRO A N 1
ATOM 641 C CA . PRO A 1 97 ? 9.997 -11.545 11.010 1.00 94.56 97 PRO A CA 1
ATOM 642 C C . PRO A 1 97 ? 8.972 -10.935 10.031 1.00 94.56 97 PRO A C 1
ATOM 644 O O . PRO A 1 97 ? 8.644 -9.751 10.149 1.00 94.56 97 PRO A O 1
ATOM 647 N N . PRO A 1 98 ? 8.478 -11.704 9.039 1.00 96.00 98 PRO A N 1
ATOM 648 C CA . PRO A 1 98 ? 7.501 -11.205 8.077 1.00 96.00 98 PRO A CA 1
ATOM 649 C C . PRO A 1 98 ? 6.147 -10.960 8.753 1.00 96.00 98 PRO A C 1
ATOM 651 O O . PRO A 1 98 ? 5.624 -11.825 9.454 1.00 96.00 98 PRO A O 1
ATOM 654 N N . VAL A 1 99 ? 5.574 -9.787 8.495 1.00 95.88 99 VAL A N 1
ATOM 655 C CA . VAL A 1 99 ? 4.286 -9.326 9.040 1.00 95.88 99 VAL A CA 1
ATOM 656 C C . VAL A 1 99 ? 3.201 -9.396 7.973 1.00 95.88 99 VAL A C 1
ATOM 658 O O . VAL A 1 99 ? 2.106 -9.896 8.218 1.00 95.88 99 VAL A O 1
ATOM 661 N N . LEU A 1 100 ? 3.512 -8.907 6.772 1.00 96.56 100 LEU A N 1
ATOM 662 C CA . LEU A 1 100 ? 2.587 -8.847 5.645 1.00 96.56 100 LEU A CA 1
ATOM 663 C C . LEU A 1 100 ? 3.343 -9.002 4.332 1.00 96.56 100 LEU A C 1
ATOM 665 O O . LEU A 1 100 ? 4.426 -8.445 4.161 1.00 96.56 100 LEU A O 1
ATOM 669 N N . ARG A 1 101 ? 2.738 -9.718 3.385 1.00 97.62 101 ARG A N 1
ATOM 670 C CA . ARG A 1 101 ? 3.232 -9.889 2.019 1.00 97.62 101 ARG A CA 1
ATOM 671 C C . ARG A 1 101 ? 2.057 -9.755 1.058 1.00 97.62 101 ARG A C 1
ATOM 673 O O . ARG A 1 101 ? 1.074 -10.474 1.212 1.00 97.62 101 ARG A O 1
ATOM 680 N N . ILE A 1 102 ? 2.131 -8.844 0.093 1.00 97.69 102 ILE A N 1
ATOM 681 C CA . ILE A 1 102 ? 1.074 -8.597 -0.902 1.00 97.69 102 ILE A CA 1
ATOM 682 C C . ILE A 1 102 ? 1.650 -8.805 -2.302 1.00 97.69 102 ILE A C 1
ATOM 684 O O . ILE A 1 102 ? 2.644 -8.166 -2.655 1.00 97.69 102 ILE A O 1
ATOM 688 N N . ASN A 1 103 ? 1.019 -9.677 -3.094 1.00 98.19 103 ASN A N 1
ATOM 689 C CA . ASN A 1 103 ? 1.280 -9.802 -4.527 1.00 98.19 103 ASN A CA 1
ATOM 690 C C . ASN A 1 103 ? 0.433 -8.769 -5.276 1.00 98.19 103 ASN A C 1
ATOM 692 O O . ASN A 1 103 ? -0.753 -8.992 -5.525 1.00 98.19 103 ASN A O 1
ATOM 696 N N . VAL A 1 104 ? 1.025 -7.619 -5.586 1.00 98.00 104 VAL A N 1
ATOM 697 C CA . VAL A 1 104 ? 0.289 -6.458 -6.086 1.00 98.00 104 VAL A CA 1
ATOM 698 C C . VAL A 1 104 ? -0.241 -6.730 -7.492 1.00 98.00 104 VAL A C 1
ATOM 700 O O . VAL A 1 104 ? 0.498 -7.099 -8.401 1.00 98.00 104 VAL A O 1
ATOM 703 N N . GLY A 1 105 ? -1.547 -6.541 -7.679 1.00 96.75 105 GLY A N 1
ATOM 704 C CA . GLY A 1 105 ? -2.232 -6.835 -8.942 1.00 96.75 105 GLY A CA 1
ATOM 705 C C . GLY A 1 105 ? -2.351 -8.323 -9.285 1.00 96.75 105 GLY A C 1
ATOM 706 O O . GLY A 1 105 ? -2.911 -8.641 -10.333 1.00 96.75 105 GLY A O 1
ATOM 707 N N . GLY A 1 106 ? -1.850 -9.224 -8.435 1.00 97.38 106 GLY A N 1
ATOM 708 C CA . GLY A 1 106 ? -1.780 -10.658 -8.702 1.00 97.38 106 GLY A CA 1
ATOM 709 C C . GLY A 1 106 ? -2.562 -11.529 -7.719 1.00 97.38 106 GLY A C 1
ATOM 710 O O . GLY A 1 106 ? -3.025 -11.053 -6.678 1.00 97.38 106 GLY A O 1
ATOM 711 N N . PRO A 1 107 ? -2.727 -12.824 -8.042 1.00 97.19 107 PRO A N 1
ATOM 712 C CA . PRO A 1 107 ? -3.362 -13.789 -7.152 1.00 97.19 107 PRO A CA 1
ATOM 713 C C . PRO A 1 107 ? -2.463 -14.111 -5.952 1.00 97.19 107 PRO A C 1
ATOM 715 O O . PRO A 1 107 ? -1.288 -13.745 -5.911 1.00 97.19 107 PRO A O 1
ATOM 718 N N . ALA A 1 108 ? -2.988 -14.858 -4.982 1.00 96.56 108 ALA A N 1
ATOM 719 C CA . ALA A 1 108 ? -2.180 -15.342 -3.866 1.00 96.56 108 ALA A CA 1
ATOM 720 C C . ALA A 1 108 ? -1.080 -16.300 -4.359 1.00 96.56 108 ALA A C 1
ATOM 722 O O . ALA A 1 108 ? -1.352 -17.225 -5.130 1.00 96.56 108 ALA A O 1
ATOM 723 N N . VAL A 1 109 ? 0.153 -16.098 -3.888 1.00 97.62 109 VAL A N 1
ATOM 724 C CA . VAL A 1 109 ? 1.327 -16.912 -4.247 1.00 97.62 109 VAL A CA 1
ATOM 725 C C . VAL A 1 109 ? 2.129 -17.206 -2.985 1.00 97.62 109 VAL A C 1
ATOM 727 O O . VAL A 1 109 ? 2.753 -16.319 -2.409 1.00 97.62 109 VAL A O 1
ATOM 730 N N . GLY A 1 110 ? 2.139 -18.465 -2.547 1.00 96.12 110 GLY A N 1
ATOM 731 C CA . GLY A 1 110 ? 2.800 -18.838 -1.295 1.00 96.12 110 GLY A CA 1
ATOM 732 C C . GLY A 1 110 ? 2.216 -18.063 -0.110 1.00 96.12 110 GLY A C 1
ATOM 733 O O . GLY A 1 110 ? 1.032 -18.193 0.183 1.00 96.12 110 GLY A O 1
ATOM 734 N N . GLU A 1 111 ? 3.050 -17.262 0.554 1.00 95.69 111 GLU A N 1
ATOM 735 C CA . GLU A 1 111 ? 2.651 -16.397 1.678 1.00 95.69 111 GLU A CA 1
ATOM 736 C C . GLU A 1 111 ? 2.170 -15.003 1.245 1.00 95.69 111 GLU A C 1
ATOM 738 O O . GLU A 1 111 ? 1.735 -14.218 2.085 1.00 95.69 111 GLU A O 1
ATOM 743 N N . PHE A 1 112 ? 2.240 -14.676 -0.048 1.00 97.38 112 PHE A N 1
ATOM 744 C CA . PHE A 1 112 ? 1.750 -13.404 -0.561 1.00 97.38 112 PHE A CA 1
ATOM 745 C C . PHE A 1 112 ? 0.229 -13.439 -0.698 1.00 97.38 112 PHE A C 1
ATOM 747 O O . PHE A 1 112 ? -0.329 -14.290 -1.397 1.00 97.38 112 PHE A O 1
ATOM 754 N N . LEU A 1 113 ? -0.432 -12.483 -0.052 1.00 95.62 113 LEU A N 1
ATOM 755 C CA . LEU A 1 113 ? -1.862 -12.235 -0.182 1.00 95.62 113 LEU A CA 1
ATOM 756 C C . LEU A 1 113 ? -2.188 -11.708 -1.583 1.00 95.62 113 LEU A C 1
ATOM 758 O O . LEU A 1 113 ? -1.386 -11.000 -2.194 1.00 95.62 113 LEU A O 1
ATOM 762 N N . ALA A 1 114 ? -3.378 -12.050 -2.073 1.00 95.81 114 ALA A N 1
ATOM 763 C CA . ALA A 1 114 ? -3.866 -11.603 -3.372 1.00 95.81 114 ALA A CA 1
ATOM 764 C C . ALA A 1 114 ? -4.230 -10.108 -3.366 1.00 95.81 114 ALA A C 1
ATOM 766 O O . ALA A 1 114 ? -4.799 -9.601 -2.398 1.00 95.81 114 ALA A O 1
ATOM 767 N N . ASP A 1 115 ? -3.975 -9.437 -4.486 1.00 95.88 115 ASP A N 1
ATOM 768 C CA . ASP A 1 115 ? -4.430 -8.077 -4.798 1.00 95.88 115 ASP A CA 1
ATOM 769 C C . ASP A 1 115 ? -4.907 -7.988 -6.267 1.00 95.88 115 ASP A C 1
ATOM 771 O O . ASP A 1 115 ? -4.823 -6.953 -6.925 1.00 95.88 115 ASP A O 1
ATOM 775 N N . ASP A 1 116 ? -5.448 -9.077 -6.812 1.00 93.31 116 ASP A N 1
ATOM 776 C CA . ASP A 1 116 ? -6.026 -9.165 -8.163 1.00 93.31 116 ASP A CA 1
ATOM 777 C C . ASP A 1 116 ? -7.499 -8.721 -8.228 1.00 93.31 116 ASP A C 1
ATOM 779 O O . ASP A 1 116 ? -7.983 -8.294 -9.278 1.00 93.31 116 ASP A O 1
ATOM 783 N N . GLY A 1 117 ? -8.213 -8.770 -7.102 1.00 88.38 117 GLY A N 1
ATOM 784 C CA . GLY A 1 117 ? -9.632 -8.432 -7.017 1.00 88.38 117 GLY A CA 1
ATOM 785 C C . GLY A 1 117 ? -9.953 -6.926 -7.008 1.00 88.38 117 GLY A C 1
ATOM 786 O O . GLY A 1 117 ? -9.089 -6.083 -6.723 1.00 88.38 117 GLY A O 1
ATOM 787 N N . PRO A 1 118 ? -11.226 -6.558 -7.264 1.00 82.19 118 PRO A N 1
ATOM 788 C CA . PRO A 1 118 ? -11.712 -5.183 -7.113 1.00 82.19 118 PRO A CA 1
ATOM 789 C C . PRO A 1 118 ? -11.695 -4.709 -5.650 1.00 82.19 118 PRO A C 1
ATOM 791 O O . PRO A 1 118 ? -11.545 -3.516 -5.406 1.00 82.19 118 PRO A O 1
ATOM 794 N N . GLU A 1 119 ? -11.767 -5.635 -4.691 1.00 76.69 119 GLU A N 1
ATOM 795 C CA . GLU A 1 119 ? -11.830 -5.366 -3.249 1.00 76.69 119 GLU A CA 1
ATOM 796 C C . GLU A 1 119 ? -10.586 -5.903 -2.532 1.00 76.69 119 GLU A C 1
ATOM 798 O O . GLU A 1 119 ? -10.642 -6.863 -1.768 1.00 76.69 119 GLU A O 1
ATOM 803 N N . SER A 1 120 ? -9.430 -5.299 -2.801 1.00 85.88 120 SER A N 1
ATOM 804 C CA . SER A 1 120 ? -8.251 -5.554 -1.973 1.00 85.88 120 SER A CA 1
ATOM 805 C C . SER A 1 120 ? -8.394 -4.815 -0.643 1.00 85.88 120 SER A C 1
ATOM 807 O O . SER A 1 120 ? -8.617 -3.603 -0.665 1.00 85.88 120 SER A O 1
ATOM 809 N N . PRO A 1 121 ? -8.258 -5.496 0.510 1.00 84.94 121 PRO A N 1
ATOM 810 C CA . PRO A 1 121 ? -8.498 -4.885 1.818 1.00 84.94 121 PRO A CA 1
ATOM 811 C C . PRO A 1 121 ? -7.456 -3.824 2.190 1.00 84.94 121 PRO A C 1
ATOM 813 O O . PRO A 1 121 ? -7.708 -3.015 3.077 1.00 84.94 121 PRO A O 1
ATOM 816 N N . TYR A 1 122 ? -6.300 -3.821 1.521 1.00 91.00 122 TYR A N 1
ATOM 817 C CA . TYR A 1 122 ? -5.199 -2.899 1.806 1.00 91.00 122 TYR A CA 1
ATOM 818 C C . TYR A 1 122 ? -5.051 -1.803 0.754 1.00 91.00 122 TYR A C 1
ATOM 820 O O . TYR A 1 122 ? -4.325 -0.837 0.974 1.00 91.00 122 TYR A O 1
ATOM 828 N N . ARG A 1 123 ? -5.697 -1.937 -0.409 1.00 93.56 123 ARG A N 1
ATOM 829 C CA . ARG A 1 123 ? -5.550 -0.974 -1.501 1.00 93.56 123 ARG A CA 1
ATOM 830 C C . ARG A 1 123 ? -6.447 0.234 -1.256 1.00 93.56 123 ARG A C 1
ATOM 832 O O . ARG A 1 123 ? -7.668 0.121 -1.257 1.00 93.56 123 ARG A O 1
ATOM 839 N N . ALA A 1 124 ? -5.831 1.403 -1.114 1.00 91.00 124 ALA A N 1
ATOM 840 C CA . ALA A 1 124 ? -6.532 2.670 -0.917 1.00 91.00 124 ALA A CA 1
ATOM 841 C C . ALA A 1 124 ? -6.711 3.470 -2.223 1.00 91.00 124 ALA A C 1
ATOM 843 O O . ALA A 1 124 ? -7.523 4.394 -2.263 1.00 91.00 124 ALA A O 1
ATOM 844 N N . SER A 1 125 ? -5.983 3.130 -3.295 1.00 87.31 125 SER A N 1
ATOM 845 C CA . SER A 1 125 ? -6.195 3.721 -4.625 1.00 87.31 125 SER A CA 1
ATOM 846 C C . SER A 1 125 ? -7.382 3.056 -5.344 1.00 87.31 125 SER A C 1
ATOM 848 O O . SER A 1 125 ? -7.291 1.865 -5.666 1.00 87.31 125 SER A O 1
ATOM 850 N N . PRO A 1 126 ? -8.473 3.792 -5.642 1.00 74.44 126 PRO A N 1
ATOM 851 C CA . PRO A 1 126 ? -9.651 3.220 -6.297 1.00 74.44 126 PRO A CA 1
ATOM 852 C C . PRO A 1 126 ? -9.410 2.891 -7.779 1.00 74.44 126 PRO A C 1
ATOM 854 O O . PRO A 1 126 ? -9.922 1.891 -8.273 1.00 74.44 126 PRO A O 1
ATOM 857 N N . ASP A 1 127 ? -8.575 3.677 -8.464 1.00 84.88 127 ASP A N 1
ATOM 858 C CA . ASP A 1 127 ? -8.473 3.670 -9.927 1.00 84.88 127 ASP A CA 1
ATOM 859 C C . ASP A 1 127 ? -7.110 3.152 -10.407 1.00 84.88 127 ASP A C 1
ATOM 861 O O . ASP A 1 127 ? -6.324 3.861 -11.030 1.00 84.88 127 ASP A O 1
ATOM 865 N N . THR A 1 128 ? -6.802 1.892 -10.097 1.00 91.94 128 THR A N 1
ATOM 866 C CA . THR A 1 128 ? -5.571 1.236 -10.575 1.00 91.94 128 THR A CA 1
ATOM 867 C C . THR A 1 128 ? -5.887 0.146 -11.586 1.00 91.94 128 THR A C 1
ATOM 869 O O . THR A 1 128 ? -6.861 -0.595 -11.436 1.00 91.94 128 THR A O 1
ATOM 872 N N . GLN A 1 129 ? -5.032 0.008 -12.595 1.00 93.25 129 GLN A N 1
ATOM 873 C CA . GLN A 1 129 ? -5.073 -1.104 -13.536 1.00 93.25 129 GLN A CA 1
ATOM 874 C C . GLN A 1 129 ? -4.026 -2.155 -13.171 1.00 93.25 129 GLN A C 1
ATOM 876 O O . GLN A 1 129 ? -2.958 -1.836 -12.642 1.00 93.25 129 GLN A O 1
ATOM 881 N N . VAL A 1 130 ? -4.345 -3.413 -13.465 1.00 95.12 130 VAL A N 1
ATOM 882 C CA . VAL A 1 130 ? -3.393 -4.516 -13.339 1.00 95.12 130 VAL A CA 1
ATOM 883 C C . VAL A 1 130 ? -2.470 -4.501 -14.551 1.00 95.12 130 VAL A C 1
ATOM 885 O O . VAL A 1 130 ? -2.919 -4.463 -15.696 1.00 95.12 130 VAL A O 1
ATOM 888 N N . PHE A 1 131 ? -1.177 -4.547 -14.276 1.00 94.38 131 PHE A N 1
ATOM 889 C CA . PHE A 1 131 ? -0.123 -4.800 -15.239 1.00 94.38 131 PHE A CA 1
ATOM 890 C C . PHE A 1 131 ? 0.306 -6.268 -15.126 1.00 94.38 131 PHE A C 1
ATOM 892 O O . PHE A 1 131 ? 0.421 -6.793 -14.020 1.00 94.38 131 PHE A O 1
ATOM 899 N N . ALA A 1 132 ? 0.558 -6.917 -16.262 1.00 95.69 132 ALA A N 1
ATOM 900 C CA . ALA A 1 132 ? 1.101 -8.268 -16.324 1.00 95.69 132 ALA A CA 1
ATOM 901 C C . ALA A 1 132 ? 2.338 -8.281 -17.230 1.00 95.69 132 ALA A C 1
ATOM 903 O O . ALA A 1 132 ? 2.294 -7.765 -18.348 1.00 95.69 132 ALA A O 1
ATOM 904 N N . ALA A 1 133 ? 3.432 -8.861 -16.743 1.00 92.69 133 ALA A N 1
ATOM 905 C CA . ALA A 1 133 ? 4.662 -9.042 -17.501 1.00 92.69 133 ALA A CA 1
ATOM 906 C C . ALA A 1 133 ? 4.649 -10.388 -18.241 1.00 92.69 133 ALA A C 1
ATOM 908 O O . ALA A 1 133 ? 4.313 -11.418 -17.658 1.00 92.69 133 ALA A O 1
ATOM 909 N N . ASP A 1 134 ? 5.079 -10.396 -19.506 1.00 89.25 134 ASP A N 1
ATOM 910 C CA . ASP A 1 134 ? 5.193 -11.627 -20.305 1.00 89.25 134 ASP A CA 1
ATOM 911 C C . ASP A 1 134 ? 6.310 -12.557 -19.798 1.00 89.25 134 ASP A C 1
ATOM 913 O O . ASP A 1 134 ? 6.210 -13.782 -19.880 1.00 89.25 134 ASP A O 1
ATOM 917 N N . ALA A 1 135 ? 7.392 -11.970 -19.282 1.00 91.38 135 ALA A N 1
ATOM 918 C CA . ALA A 1 135 ? 8.519 -12.666 -18.682 1.00 91.38 135 ALA A CA 1
ATOM 919 C C . ALA A 1 135 ? 9.110 -11.819 -17.553 1.00 91.38 135 ALA A C 1
ATOM 921 O O . ALA A 1 135 ? 9.127 -10.592 -17.628 1.00 91.38 135 ALA A O 1
ATOM 922 N N . VAL A 1 136 ? 9.620 -12.488 -16.521 1.00 94.06 136 VAL A N 1
ATOM 923 C CA . VAL A 1 136 ? 10.232 -11.847 -15.357 1.00 94.06 136 VAL A CA 1
ATOM 924 C C . VAL A 1 136 ? 11.644 -12.375 -15.183 1.00 94.06 136 VAL A C 1
ATOM 926 O O . VAL A 1 136 ? 11.865 -13.587 -15.150 1.00 94.06 136 VAL A O 1
ATOM 929 N N . VAL A 1 137 ? 12.593 -11.461 -15.011 1.00 96.00 137 VAL A N 1
ATOM 930 C CA . VAL A 1 137 ? 13.965 -11.779 -14.618 1.00 96.00 137 VAL A CA 1
ATOM 931 C C . VAL A 1 137 ? 14.239 -11.098 -13.283 1.00 96.00 137 VAL A C 1
ATOM 933 O O . VAL A 1 137 ? 14.147 -9.883 -13.188 1.00 96.00 137 VAL A O 1
ATOM 936 N N . ALA A 1 138 ? 14.575 -11.847 -12.233 1.00 96.31 138 ALA A N 1
ATOM 937 C CA . ALA A 1 138 ? 14.996 -11.231 -10.974 1.00 96.31 138 ALA A CA 1
ATOM 938 C C . ALA A 1 138 ? 16.332 -10.496 -11.160 1.00 96.31 138 ALA A C 1
ATOM 940 O O . ALA A 1 138 ? 17.326 -11.092 -11.582 1.00 96.31 138 ALA A O 1
ATOM 941 N N . GLY A 1 139 ? 16.357 -9.202 -10.846 1.00 95.06 139 GLY A N 1
ATOM 942 C CA . GLY A 1 139 ? 17.590 -8.430 -10.762 1.00 95.06 139 GLY A CA 1
ATOM 943 C C . GLY A 1 139 ? 18.347 -8.687 -9.457 1.00 95.06 139 GLY A C 1
ATOM 944 O O . GLY A 1 139 ? 17.852 -9.360 -8.553 1.00 95.06 139 GLY A O 1
ATOM 945 N N . PRO A 1 140 ? 19.559 -8.129 -9.320 1.00 93.88 140 PRO A N 1
ATOM 946 C CA . PRO A 1 140 ? 20.456 -8.427 -8.203 1.00 93.88 140 PRO A CA 1
ATOM 947 C C . PRO A 1 140 ? 19.956 -7.929 -6.839 1.00 93.88 140 PRO A C 1
ATOM 949 O O . PRO A 1 140 ? 20.437 -8.405 -5.816 1.00 93.88 140 PRO A O 1
ATOM 952 N N . SER A 1 141 ? 19.024 -6.970 -6.806 1.00 94.06 141 SER A N 1
ATOM 953 C CA . SER A 1 141 ? 18.408 -6.483 -5.565 1.00 94.06 141 SER A CA 1
ATOM 954 C C . SER A 1 141 ? 17.179 -7.290 -5.142 1.00 94.06 141 SER A C 1
ATOM 956 O O . SER A 1 141 ? 16.626 -7.032 -4.075 1.00 94.06 141 SER A O 1
ATOM 958 N N . VAL A 1 142 ? 16.722 -8.248 -5.953 1.00 96.00 142 VAL A N 1
ATOM 959 C CA . VAL A 1 142 ? 15.597 -9.121 -5.601 1.00 96.00 142 VAL A CA 1
ATOM 960 C C . VAL A 1 142 ? 16.112 -10.275 -4.731 1.00 96.00 142 VAL A C 1
ATOM 962 O O . VAL A 1 142 ? 17.070 -10.943 -5.126 1.00 96.00 142 VAL A O 1
ATOM 965 N N . PRO A 1 143 ? 15.500 -10.544 -3.563 1.00 95.19 143 PRO A N 1
ATOM 966 C CA . PRO A 1 143 ? 15.845 -11.702 -2.740 1.00 95.19 143 PRO A CA 1
ATOM 967 C C . PRO A 1 143 ? 15.695 -13.014 -3.515 1.00 95.19 143 PRO A C 1
ATOM 969 O O . PRO A 1 143 ? 14.714 -13.215 -4.228 1.00 95.19 143 PRO A O 1
ATOM 972 N N . ALA A 1 144 ? 16.657 -13.926 -3.363 1.00 95.25 144 ALA A N 1
ATOM 973 C CA . ALA A 1 144 ? 16.674 -15.187 -4.109 1.00 95.25 144 ALA A CA 1
ATOM 974 C C . ALA A 1 144 ? 15.514 -16.137 -3.750 1.00 95.25 144 ALA A C 1
ATOM 976 O O . ALA A 1 144 ? 15.221 -17.060 -4.507 1.00 95.25 144 ALA A O 1
ATOM 977 N N . ASP A 1 145 ? 14.885 -15.935 -2.595 1.00 94.31 145 ASP A N 1
ATOM 978 C CA . ASP A 1 145 ? 13.741 -16.690 -2.088 1.00 94.31 145 ASP A CA 1
ATOM 979 C C . ASP A 1 145 ? 12.381 -16.099 -2.498 1.00 94.31 145 ASP A C 1
ATOM 981 O O . ASP A 1 145 ? 11.352 -16.731 -2.252 1.00 94.31 145 ASP A O 1
ATOM 985 N N . LEU A 1 146 ? 12.354 -14.928 -3.149 1.00 97.06 146 LEU A N 1
ATOM 986 C CA . LEU A 1 146 ? 11.115 -14.338 -3.650 1.00 97.06 146 LEU A CA 1
ATOM 987 C C . LEU A 1 146 ? 10.574 -15.161 -4.840 1.00 97.06 146 LEU A C 1
ATOM 989 O O . LEU A 1 146 ? 11.280 -15.302 -5.844 1.00 97.06 146 LEU A O 1
ATOM 993 N N . PRO A 1 147 ? 9.324 -15.662 -4.793 1.00 97.94 147 PRO A N 1
ATOM 994 C CA . PRO A 1 147 ? 8.722 -16.342 -5.937 1.00 97.94 147 PRO A CA 1
ATOM 995 C C . PRO A 1 147 ? 8.600 -15.388 -7.134 1.00 97.94 147 PRO A C 1
ATOM 997 O O . PRO A 1 147 ? 8.027 -14.304 -7.015 1.00 97.94 147 PRO A O 1
ATOM 1000 N N . LEU A 1 148 ? 9.120 -15.782 -8.301 1.00 97.06 148 LEU A N 1
ATOM 1001 C CA . LEU A 1 148 ? 9.112 -14.927 -9.498 1.00 97.06 148 LEU A CA 1
ATOM 1002 C C . LEU A 1 148 ? 7.692 -14.608 -9.983 1.00 97.06 148 LEU A C 1
ATOM 1004 O O . LEU A 1 148 ? 7.483 -13.582 -10.625 1.00 97.06 148 LEU A O 1
ATOM 1008 N N . GLU A 1 149 ? 6.714 -15.452 -9.659 1.00 97.69 149 GLU A N 1
ATOM 1009 C CA . GLU A 1 149 ? 5.305 -15.246 -9.992 1.00 97.69 149 GLU A CA 1
ATOM 1010 C C . GLU A 1 149 ? 4.727 -13.988 -9.329 1.00 97.69 149 GLU A C 1
ATOM 1012 O O . GLU A 1 149 ? 3.841 -13.357 -9.898 1.00 97.69 149 GLU A O 1
ATOM 1017 N N . VAL A 1 150 ? 5.259 -13.581 -8.170 1.00 98.00 150 VAL A N 1
ATOM 1018 C CA . VAL A 1 150 ? 4.866 -12.337 -7.479 1.00 98.00 150 VAL A CA 1
ATOM 1019 C C . VAL A 1 150 ? 5.316 -11.100 -8.266 1.00 98.00 150 VAL A C 1
ATOM 1021 O O . VAL A 1 150 ? 4.715 -10.038 -8.204 1.00 98.00 150 VAL A O 1
ATOM 1024 N N . LEU A 1 151 ? 6.381 -11.230 -9.052 1.00 97.94 151 LEU A N 1
ATOM 1025 C CA . LEU A 1 151 ? 6.896 -10.155 -9.894 1.00 97.94 151 LEU A CA 1
ATOM 1026 C C . LEU A 1 151 ? 6.260 -10.148 -11.293 1.00 97.94 151 LEU A C 1
ATOM 1028 O O . LEU A 1 151 ? 6.576 -9.270 -12.095 1.00 97.94 151 LEU A O 1
ATOM 1032 N N . ALA A 1 152 ? 5.402 -11.118 -11.620 1.00 97.31 152 ALA A N 1
ATOM 1033 C CA . ALA A 1 152 ? 4.749 -11.199 -12.928 1.00 97.31 152 ALA A CA 1
ATOM 1034 C C . ALA A 1 152 ? 3.550 -10.254 -13.054 1.00 97.31 152 ALA A C 1
ATOM 1036 O O . ALA A 1 152 ? 3.077 -9.999 -14.162 1.00 97.31 152 ALA A O 1
ATOM 1037 N N . THR A 1 153 ? 3.072 -9.722 -11.935 1.00 97.81 153 THR A N 1
ATOM 1038 C CA . THR A 1 153 ? 1.950 -8.793 -11.868 1.00 97.81 153 THR A CA 1
ATOM 1039 C C . THR A 1 153 ? 2.347 -7.519 -11.146 1.00 97.81 153 THR A C 1
ATOM 1041 O O . THR A 1 153 ? 3.308 -7.491 -10.384 1.00 97.81 153 THR A O 1
ATOM 1044 N N . GLY A 1 154 ? 1.609 -6.449 -11.411 1.00 96.94 154 GLY A N 1
ATOM 1045 C CA . GLY A 1 154 ? 1.724 -5.205 -10.673 1.00 96.94 154 GLY A CA 1
ATOM 1046 C C . GLY A 1 154 ? 0.491 -4.337 -10.839 1.00 96.94 154 GLY A C 1
ATOM 1047 O O . GLY A 1 154 ? -0.436 -4.667 -11.582 1.00 96.94 154 GLY A O 1
ATOM 1048 N N . ARG A 1 155 ? 0.482 -3.193 -10.163 1.00 96.50 155 ARG A N 1
ATOM 1049 C CA . ARG A 1 155 ? -0.533 -2.152 -10.337 1.00 96.50 155 ARG A CA 1
ATOM 1050 C C . ARG A 1 155 ? 0.108 -0.842 -10.720 1.00 96.50 155 ARG A C 1
ATOM 1052 O O . ARG A 1 155 ? 1.147 -0.474 -10.181 1.00 96.50 155 ARG A O 1
ATOM 1059 N N . VAL A 1 156 ? -0.557 -0.141 -11.624 1.00 95.00 156 VAL A N 1
ATOM 1060 C CA . VAL A 1 156 ? -0.204 1.197 -12.099 1.00 95.00 156 VAL A CA 1
ATOM 1061 C C . VAL A 1 156 ? -1.490 2.008 -12.221 1.00 95.00 156 VAL A C 1
ATOM 1063 O O . VAL A 1 156 ? -2.567 1.451 -12.439 1.00 95.00 156 VAL A O 1
ATOM 1066 N N . GLU A 1 157 ? -1.409 3.317 -12.047 1.00 91.38 157 GLU A N 1
ATOM 1067 C CA . GLU A 1 157 ? -2.526 4.201 -12.381 1.00 91.38 157 GLU A CA 1
ATOM 1068 C C . GLU A 1 157 ? -2.542 4.438 -13.903 1.00 91.38 157 GLU A C 1
ATOM 1070 O O . GLU A 1 157 ? -1.480 4.698 -14.468 1.00 91.38 157 GLU A O 1
ATOM 1075 N N . PRO A 1 158 ? -3.686 4.317 -14.600 1.00 87.25 158 PRO A N 1
ATOM 1076 C CA . PRO A 1 158 ? -3.736 4.553 -16.041 1.00 87.25 158 PRO A CA 1
ATOM 1077 C C . PRO A 1 158 ? -3.424 6.018 -16.382 1.00 87.25 158 PRO A C 1
ATOM 1079 O O . PRO A 1 158 ? -3.943 6.938 -15.747 1.00 87.25 158 PRO A O 1
ATOM 1082 N N . ASP A 1 159 ? -2.602 6.240 -17.412 1.00 79.44 159 ASP A N 1
ATOM 1083 C CA . ASP A 1 159 ? -2.198 7.583 -17.859 1.00 79.44 159 ASP A CA 1
ATOM 1084 C C . ASP A 1 159 ? -3.393 8.413 -18.351 1.00 79.44 159 ASP A C 1
ATOM 1086 O O . ASP A 1 159 ? -3.403 9.642 -18.236 1.00 79.44 159 ASP A O 1
ATOM 1090 N N . GLU A 1 160 ? -4.415 7.745 -18.888 1.00 77.06 160 GLU A N 1
ATOM 1091 C CA . GLU A 1 160 ? -5.600 8.364 -19.476 1.00 77.06 160 GLU A CA 1
ATOM 1092 C C . GLU A 1 160 ? -6.651 8.786 -18.443 1.00 77.06 160 GLU A C 1
ATOM 1094 O O . GLU A 1 160 ? -7.663 9.391 -18.818 1.00 77.06 160 GLU A O 1
ATOM 1099 N N . LEU A 1 161 ? -6.449 8.490 -17.152 1.00 74.94 161 LEU A N 1
ATOM 1100 C CA . LEU A 1 161 ? -7.403 8.880 -16.120 1.00 74.94 161 LEU A CA 1
ATOM 1101 C C . LEU A 1 161 ? -7.405 10.409 -15.983 1.00 74.94 161 LEU A C 1
ATOM 1103 O O . LEU A 1 161 ? -6.517 11.017 -15.382 1.00 74.94 161 LEU A O 1
ATOM 1107 N N . ALA A 1 162 ? -8.417 11.059 -16.559 1.00 59.28 162 ALA A N 1
ATOM 1108 C CA . ALA A 1 162 ? -8.623 12.491 -16.401 1.00 59.28 162 ALA A CA 1
ATOM 1109 C C . ALA A 1 162 ? -8.858 12.808 -14.915 1.00 59.28 162 ALA A C 1
ATOM 1111 O O . ALA A 1 162 ? -9.902 12.473 -14.360 1.00 59.28 162 ALA A O 1
ATOM 1112 N N . GLY A 1 163 ? -7.884 13.461 -14.278 1.00 66.00 163 GLY A N 1
ATOM 1113 C CA . GLY A 1 163 ? -7.900 13.702 -12.831 1.00 66.00 163 GLY A CA 1
ATOM 1114 C C . GLY A 1 163 ? -7.188 12.633 -12.002 1.00 66.00 163 GLY A C 1
ATOM 1115 O O . GLY A 1 163 ? -7.307 12.668 -10.779 1.00 66.00 163 GLY A O 1
ATOM 1116 N N . GLY A 1 164 ? -6.435 11.735 -12.644 1.00 74.75 164 GLY A N 1
ATOM 1117 C CA . GLY A 1 164 ? -5.558 10.798 -11.962 1.00 74.75 164 GLY A CA 1
ATOM 1118 C C . GLY A 1 164 ? -4.633 11.496 -10.972 1.00 74.75 164 GLY A C 1
ATOM 1119 O O . GLY A 1 164 ? -4.100 12.583 -11.226 1.00 74.75 164 GLY A O 1
ATOM 1120 N N . THR A 1 165 ? -4.482 10.872 -9.814 1.00 83.75 165 THR A N 1
ATOM 1121 C CA . THR A 1 165 ? -3.695 11.384 -8.694 1.00 83.75 165 THR A CA 1
ATOM 1122 C C . THR A 1 165 ? -2.194 11.275 -8.960 1.00 83.75 165 THR A C 1
ATOM 1124 O O . THR A 1 165 ? -1.414 12.066 -8.423 1.00 83.75 165 THR A O 1
ATOM 1127 N N . GLY A 1 166 ? -1.788 10.341 -9.824 1.00 89.00 166 GLY A N 1
ATOM 1128 C CA . GLY A 1 166 ? -0.401 9.928 -9.999 1.00 89.00 166 GLY A CA 1
ATOM 1129 C C . GLY A 1 166 ? 0.128 9.183 -8.774 1.00 89.00 166 GLY A C 1
ATOM 1130 O O . GLY A 1 166 ? 1.290 9.387 -8.416 1.00 89.00 166 GLY A O 1
ATOM 1131 N N . GLN A 1 167 ? -0.727 8.413 -8.090 1.00 93.56 167 GLN A N 1
ATOM 1132 C CA . GLN A 1 167 ? -0.439 7.796 -6.796 1.00 93.56 167 GLN A CA 1
ATOM 1133 C C . GLN A 1 167 ? -0.931 6.348 -6.700 1.00 93.56 167 GLN A C 1
ATOM 1135 O O . GLN A 1 167 ? -2.105 6.035 -6.916 1.00 93.56 167 GLN A O 1
ATOM 1140 N N . LEU A 1 168 ? -0.044 5.467 -6.240 1.00 95.69 168 LEU A N 1
ATOM 1141 C CA . LEU A 1 168 ? -0.422 4.152 -5.719 1.00 95.69 168 LEU A CA 1
ATOM 1142 C C . LEU A 1 168 ? -0.432 4.213 -4.198 1.00 95.69 168 LEU A C 1
ATOM 1144 O O . LEU A 1 168 ? 0.578 4.593 -3.612 1.00 95.69 168 LEU A O 1
ATOM 1148 N N . ARG A 1 169 ? -1.549 3.842 -3.572 1.00 96.81 169 ARG A N 1
ATOM 1149 C CA . ARG A 1 169 ? -1.770 3.977 -2.130 1.00 96.81 169 ARG A CA 1
ATOM 1150 C C . ARG A 1 169 ? -2.200 2.647 -1.520 1.00 96.81 169 ARG A C 1
ATOM 1152 O O . ARG A 1 169 ? -3.152 2.020 -1.998 1.00 96.81 169 ARG A O 1
ATOM 1159 N N . TYR A 1 170 ? -1.533 2.271 -0.437 1.00 96.94 170 TYR A N 1
ATOM 1160 C CA . TYR A 1 170 ? -1.881 1.151 0.430 1.00 96.94 170 TYR A CA 1
ATOM 1161 C C . TYR A 1 170 ? -2.041 1.654 1.857 1.00 96.94 170 TYR A C 1
ATOM 1163 O O . TYR A 1 170 ? -1.276 2.509 2.289 1.00 96.94 170 TYR A O 1
ATOM 1171 N N . SER A 1 171 ? -3.013 1.115 2.580 1.00 95.88 171 SER A N 1
ATOM 1172 C CA . SER A 1 171 ? -3.209 1.391 3.999 1.00 95.88 171 SER A CA 1
ATOM 1173 C C . SER A 1 171 ? -3.291 0.065 4.738 1.00 95.88 171 SER A C 1
ATOM 1175 O O . SER A 1 171 ? -4.127 -0.786 4.421 1.00 95.88 171 SER A O 1
ATOM 1177 N N . VAL A 1 172 ? -2.372 -0.143 5.675 1.00 94.50 172 VAL A N 1
ATOM 1178 C CA . VAL A 1 172 ? -2.218 -1.412 6.385 1.00 94.50 172 VAL A CA 1
ATOM 1179 C C . VAL A 1 172 ? -2.423 -1.185 7.881 1.00 94.50 172 VAL A C 1
ATOM 1181 O O . VAL A 1 172 ? -1.691 -0.392 8.474 1.00 94.50 172 VAL A O 1
ATOM 1184 N N . PRO A 1 173 ? -3.368 -1.885 8.529 1.00 92.12 173 PRO A N 1
ATOM 1185 C CA . PRO A 1 173 ? -3.497 -1.839 9.976 1.00 92.12 173 PRO A CA 1
ATOM 1186 C C . PRO A 1 173 ? -2.367 -2.655 10.615 1.00 92.12 173 PRO A C 1
ATOM 1188 O O . PRO A 1 173 ? -2.273 -3.871 10.426 1.00 92.12 173 PRO A O 1
ATOM 1191 N N . VAL A 1 174 ? -1.510 -1.989 11.383 1.00 93.38 174 VAL A N 1
ATOM 1192 C CA . VAL A 1 174 ? -0.339 -2.600 12.030 1.00 93.38 174 VAL A CA 1
ATOM 1193 C C . VAL A 1 174 ? -0.269 -2.202 13.498 1.00 93.38 174 VAL A C 1
ATOM 1195 O O . VAL A 1 174 ? -0.855 -1.203 13.926 1.00 93.38 174 VAL A O 1
ATOM 1198 N N . GLU A 1 175 ? 0.428 -2.998 14.300 1.00 91.62 175 GLU A N 1
ATOM 1199 C CA . GLU A 1 175 ? 0.776 -2.589 15.658 1.00 91.62 175 GLU A CA 1
ATOM 1200 C C . GLU A 1 175 ? 1.808 -1.444 15.635 1.00 91.62 175 GLU A C 1
ATOM 1202 O O . GLU A 1 175 ? 2.698 -1.446 14.783 1.00 91.62 175 GLU A O 1
ATOM 1207 N N . PRO A 1 176 ? 1.759 -0.483 16.575 1.00 93.00 176 PRO A N 1
ATOM 1208 C CA . PRO A 1 176 ? 2.760 0.576 16.636 1.00 93.00 176 PRO A CA 1
ATOM 1209 C C . PRO A 1 176 ? 4.166 0.029 16.870 1.00 93.00 176 PRO A C 1
ATOM 1211 O O . PRO A 1 176 ? 4.403 -0.691 17.843 1.00 93.00 176 PRO A O 1
ATOM 1214 N N . GLY A 1 177 ? 5.121 0.414 16.026 1.00 95.00 177 GLY A N 1
ATOM 1215 C CA . GLY A 1 177 ? 6.482 -0.094 16.142 1.00 95.00 177 GLY A CA 1
ATOM 1216 C C . GLY A 1 177 ? 7.396 0.222 14.960 1.00 95.00 177 GLY A C 1
ATOM 1217 O O . GLY A 1 177 ? 6.968 0.807 13.962 1.00 95.00 177 GLY A O 1
ATOM 1218 N N . PRO A 1 178 ? 8.688 -0.125 15.089 1.00 96.69 178 PRO A N 1
ATOM 1219 C CA . PRO A 1 178 ? 9.623 -0.091 13.977 1.00 96.69 178 PRO A CA 1
ATOM 1220 C C . PRO A 1 178 ? 9.350 -1.247 13.006 1.00 96.69 178 PRO A C 1
ATOM 1222 O O . PRO A 1 178 ? 9.119 -2.379 13.431 1.00 96.69 178 PRO A O 1
ATOM 1225 N N . TYR A 1 179 ? 9.444 -0.961 11.711 1.00 97.69 179 TYR A N 1
ATOM 1226 C CA . TYR A 1 179 ? 9.328 -1.951 10.644 1.00 97.69 179 TYR A CA 1
ATOM 1227 C C . TYR A 1 179 ? 10.373 -1.703 9.558 1.00 97.69 179 TYR A C 1
ATOM 1229 O O . TYR A 1 179 ? 10.912 -0.604 9.416 1.00 97.69 179 TYR A O 1
ATOM 1237 N N . GLN A 1 180 ? 10.609 -2.720 8.742 1.00 97.56 180 GLN A N 1
ATOM 1238 C CA . GLN A 1 180 ? 11.269 -2.591 7.453 1.00 97.56 180 GLN A CA 1
ATOM 1239 C C . GLN A 1 180 ? 10.233 -2.852 6.362 1.00 97.56 180 GLN A C 1
ATOM 1241 O O . GLN A 1 180 ? 9.580 -3.896 6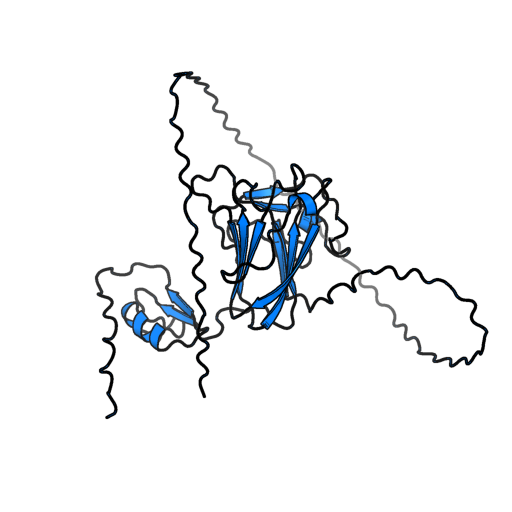.340 1.00 97.56 180 GLN A O 1
ATOM 1246 N N . LEU A 1 181 ? 10.086 -1.893 5.456 1.00 97.94 181 LEU A N 1
ATOM 1247 C CA . LEU A 1 181 ? 9.219 -1.991 4.291 1.00 97.94 181 LEU A CA 1
ATOM 1248 C C . LEU A 1 181 ? 10.078 -2.305 3.071 1.00 97.94 181 LEU A C 1
ATOM 1250 O O . LEU A 1 181 ? 10.996 -1.547 2.748 1.00 97.94 181 LEU A O 1
ATOM 1254 N N . ARG A 1 182 ? 9.763 -3.397 2.376 1.00 98.31 182 ARG A N 1
ATOM 1255 C CA . ARG A 1 182 ? 10.382 -3.756 1.101 1.00 98.31 182 ARG A CA 1
ATOM 1256 C C . ARG A 1 182 ? 9.365 -3.653 -0.026 1.00 98.31 182 ARG A C 1
ATOM 1258 O O . ARG A 1 182 ? 8.304 -4.270 0.016 1.00 98.31 182 ARG A O 1
ATOM 1265 N N . LEU A 1 183 ? 9.716 -2.878 -1.043 1.00 98.38 183 LEU A N 1
ATOM 1266 C CA . LEU A 1 183 ? 8.915 -2.662 -2.242 1.00 98.38 183 LEU A CA 1
ATOM 1267 C C . LEU A 1 183 ? 9.607 -3.320 -3.427 1.00 98.38 183 LEU A C 1
ATOM 1269 O O . LEU A 1 183 ? 10.811 -3.131 -3.618 1.00 98.38 183 LEU A O 1
ATOM 1273 N N . HIS A 1 184 ? 8.845 -4.066 -4.219 1.00 98.38 184 HIS A N 1
ATOM 1274 C CA . HIS A 1 184 ? 9.344 -4.761 -5.399 1.00 98.38 184 HIS A CA 1
ATOM 1275 C C . HIS A 1 184 ? 8.726 -4.195 -6.665 1.00 98.38 184 HIS A C 1
ATOM 1277 O O . HIS A 1 184 ? 7.517 -3.970 -6.743 1.00 98.38 184 HIS A O 1
ATOM 1283 N N . PHE A 1 185 ? 9.573 -4.011 -7.665 1.00 97.69 185 PHE A N 1
ATOM 1284 C CA . PHE A 1 185 ? 9.253 -3.367 -8.922 1.00 97.69 185 PHE A CA 1
ATOM 1285 C C . PHE A 1 185 ? 9.624 -4.303 -10.067 1.00 97.69 185 PHE A C 1
ATOM 1287 O O . PHE A 1 185 ? 10.730 -4.845 -10.111 1.00 97.69 185 PHE A O 1
ATOM 1294 N N . SER A 1 186 ? 8.710 -4.469 -11.009 1.00 96.44 186 SER A N 1
ATOM 1295 C CA . SER A 1 186 ? 8.922 -5.159 -12.278 1.00 96.44 186 SER A CA 1
ATOM 1296 C C . SER A 1 186 ? 8.123 -4.443 -13.358 1.00 96.44 186 SER A C 1
ATOM 1298 O O . SER A 1 186 ? 7.172 -3.734 -13.043 1.00 96.44 186 SER A O 1
ATOM 1300 N N . GLY A 1 187 ? 8.500 -4.609 -14.623 1.00 91.56 187 GLY A N 1
ATOM 1301 C CA . GLY A 1 187 ? 7.753 -4.067 -15.757 1.00 91.56 187 GLY A CA 1
ATOM 1302 C C . GLY A 1 187 ? 8.607 -3.246 -16.719 1.00 91.56 187 GLY A C 1
ATOM 1303 O O . GLY A 1 187 ? 9.804 -3.055 -16.487 1.00 91.56 187 GLY A O 1
ATOM 1304 N N . PRO A 1 188 ? 7.999 -2.777 -17.823 1.00 88.62 188 PRO A N 1
ATOM 1305 C CA . PRO A 1 188 ? 8.723 -2.113 -18.889 1.00 88.62 188 PRO A CA 1
ATOM 1306 C C . PRO A 1 188 ? 9.330 -0.804 -18.391 1.00 88.62 188 PRO A C 1
ATOM 1308 O O . PRO A 1 188 ? 8.694 -0.034 -17.670 1.00 88.62 188 PRO A O 1
ATOM 1311 N N . SER A 1 189 ? 10.553 -0.551 -18.839 1.00 85.31 189 SER A N 1
ATOM 1312 C CA . SER A 1 189 ? 11.299 0.675 -18.589 1.00 85.31 189 SER A CA 1
ATOM 1313 C C . SER A 1 189 ? 11.676 1.297 -19.930 1.00 85.31 189 SER A C 1
ATOM 1315 O O . SER A 1 189 ? 12.239 0.626 -20.794 1.00 85.31 189 SER A O 1
ATOM 1317 N N . GLN A 1 190 ? 11.405 2.593 -20.109 1.00 90.56 190 GLN A N 1
ATOM 1318 C CA . GLN A 1 190 ? 11.903 3.367 -21.259 1.00 90.56 190 GLN A CA 1
ATOM 1319 C C . GLN A 1 190 ? 13.357 3.842 -21.054 1.00 90.56 190 GLN A C 1
ATOM 1321 O O . GLN A 1 190 ? 13.875 4.661 -21.814 1.00 90.56 190 GLN A O 1
ATOM 1326 N N . GLY A 1 191 ? 14.029 3.323 -20.022 1.00 93.06 191 GLY A N 1
ATOM 1327 C CA . GLY A 1 191 ? 15.385 3.678 -19.619 1.00 93.06 191 GLY A CA 1
ATOM 1328 C C . GLY A 1 191 ? 15.425 4.543 -18.353 1.00 93.06 191 GLY A C 1
ATOM 1329 O O . GLY A 1 191 ? 14.401 5.093 -17.946 1.00 93.06 191 GLY A O 1
ATOM 1330 N N . PRO A 1 192 ? 16.598 4.670 -17.707 1.00 95.62 192 PRO A N 1
ATOM 1331 C CA . PRO A 1 192 ? 16.762 5.409 -16.452 1.00 95.62 192 PRO A CA 1
ATOM 1332 C C . PRO A 1 192 ? 16.154 6.819 -16.472 1.00 95.62 192 PRO A C 1
ATOM 1334 O O . PRO A 1 192 ? 16.240 7.526 -17.480 1.00 95.62 192 PRO A O 1
ATOM 1337 N N . GLY A 1 193 ? 15.556 7.230 -15.355 1.00 95.38 193 GLY A N 1
ATOM 1338 C CA . GLY A 1 193 ? 14.967 8.557 -15.164 1.00 95.38 193 GLY A CA 1
ATOM 1339 C C . GLY A 1 193 ? 13.579 8.755 -15.778 1.00 95.38 193 GLY A C 1
ATOM 1340 O O . GLY A 1 193 ? 13.001 9.829 -15.627 1.00 95.38 193 GLY A O 1
ATOM 1341 N N . THR A 1 194 ? 13.028 7.748 -16.461 1.00 95.75 194 THR A N 1
ATOM 1342 C CA . THR A 1 194 ? 11.693 7.845 -17.082 1.00 95.75 194 THR A CA 1
ATOM 1343 C C . THR A 1 194 ? 10.566 7.611 -16.081 1.00 95.75 194 THR A C 1
ATOM 1345 O O . THR A 1 194 ? 9.549 8.299 -16.157 1.00 95.75 194 THR A O 1
ATOM 1348 N N . ARG A 1 195 ? 10.768 6.740 -15.081 1.00 95.44 195 ARG A N 1
ATOM 1349 C CA . ARG A 1 195 ? 9.816 6.442 -14.002 1.00 95.44 195 ARG A CA 1
ATOM 1350 C C . ARG A 1 195 ? 10.439 6.700 -12.634 1.00 95.44 195 ARG A C 1
ATOM 1352 O O . ARG A 1 195 ? 11.195 5.887 -12.109 1.00 95.44 195 ARG A O 1
ATOM 1359 N N . LEU A 1 196 ? 10.097 7.844 -12.065 1.00 96.88 196 LEU A N 1
ATOM 1360 C CA . LEU A 1 196 ? 10.551 8.372 -10.794 1.00 96.88 196 LEU A CA 1
ATOM 1361 C C . LEU A 1 196 ? 9.355 8.432 -9.844 1.00 96.88 196 LEU A C 1
ATOM 1363 O O . LEU A 1 196 ? 8.363 9.119 -10.114 1.00 96.88 196 LEU A O 1
ATOM 1367 N N . ALA A 1 197 ? 9.467 7.739 -8.717 1.00 97.31 197 ALA A N 1
ATOM 1368 C CA . ALA A 1 197 ? 8.433 7.696 -7.693 1.00 97.31 197 ALA A CA 1
ATOM 1369 C C . ALA A 1 197 ? 8.992 8.188 -6.356 1.00 97.31 197 ALA A C 1
ATOM 1371 O O . ALA A 1 197 ? 9.979 7.658 -5.853 1.00 97.31 197 ALA A O 1
ATOM 1372 N N . GLN A 1 198 ? 8.358 9.187 -5.752 1.00 98.12 198 GLN A N 1
ATOM 1373 C CA . GLN A 1 198 ? 8.627 9.560 -4.369 1.00 98.12 198 GLN A CA 1
ATOM 1374 C C . GLN A 1 198 ? 7.845 8.625 -3.446 1.00 98.12 198 GLN A C 1
ATOM 1376 O O . GLN A 1 198 ? 6.621 8.544 -3.553 1.00 98.12 198 GLN A O 1
ATOM 1381 N N . LEU A 1 199 ? 8.536 7.967 -2.515 1.00 98.19 199 LEU A N 1
ATOM 1382 C CA . LEU A 1 199 ? 7.893 7.211 -1.444 1.00 98.19 199 LEU A CA 1
ATOM 1383 C C . LEU A 1 199 ? 7.414 8.163 -0.345 1.00 98.19 199 LEU A C 1
ATOM 1385 O O . LEU A 1 199 ? 8.182 9.012 0.124 1.00 98.19 199 LEU A O 1
ATOM 1389 N N . TRP A 1 200 ? 6.160 8.000 0.065 1.00 98.25 200 TRP A N 1
ATOM 1390 C CA . TRP A 1 200 ? 5.560 8.650 1.221 1.00 98.25 200 TRP A CA 1
ATOM 1391 C C . TRP A 1 200 ? 5.083 7.589 2.208 1.00 98.25 200 TRP A C 1
ATOM 1393 O O . TRP A 1 200 ? 4.489 6.590 1.809 1.00 98.25 200 TRP A O 1
ATOM 1403 N N . ILE A 1 201 ? 5.348 7.830 3.488 1.00 97.81 201 ILE A N 1
ATOM 1404 C CA . ILE A 1 201 ? 4.902 7.020 4.618 1.00 97.81 201 ILE A CA 1
ATOM 1405 C C . ILE A 1 201 ? 4.177 7.951 5.584 1.00 97.81 201 ILE A C 1
ATOM 1407 O O . ILE A 1 201 ? 4.739 8.974 5.987 1.00 97.81 201 ILE A O 1
ATOM 1411 N N . ASP A 1 202 ? 2.920 7.644 5.896 1.00 96.00 202 ASP A N 1
ATOM 1412 C CA . ASP A 1 202 ? 2.064 8.425 6.804 1.00 96.00 202 ASP A CA 1
ATOM 1413 C C . ASP A 1 202 ? 2.023 9.930 6.456 1.00 96.00 202 ASP A C 1
ATOM 1415 O O . ASP A 1 202 ? 2.090 10.825 7.308 1.00 96.00 202 ASP A O 1
ATOM 1419 N N . GLY A 1 203 ? 1.953 10.221 5.152 1.00 95.94 203 GLY A N 1
ATOM 1420 C CA . GLY A 1 203 ? 1.901 11.582 4.615 1.00 95.94 203 GLY A CA 1
ATOM 1421 C C . GLY A 1 203 ? 3.227 12.354 4.670 1.00 95.94 203 GLY A C 1
ATOM 1422 O O . GLY A 1 203 ? 3.226 13.571 4.460 1.00 95.94 203 GLY A O 1
ATOM 1423 N N . ALA A 1 204 ? 4.353 11.685 4.930 1.00 97.12 204 ALA A N 1
ATOM 1424 C CA . ALA A 1 204 ? 5.691 12.270 4.898 1.00 97.12 204 ALA A CA 1
ATOM 1425 C C . ALA A 1 204 ? 6.592 11.565 3.875 1.00 97.12 204 ALA A C 1
ATOM 1427 O O . ALA A 1 204 ? 6.569 10.349 3.743 1.00 97.12 204 ALA A O 1
ATOM 1428 N N . THR A 1 205 ? 7.433 12.320 3.167 1.00 97.25 205 THR A N 1
ATOM 1429 C CA . THR A 1 205 ? 8.392 11.760 2.203 1.00 97.25 205 THR A CA 1
ATOM 1430 C C . THR A 1 205 ? 9.486 10.953 2.902 1.00 97.25 205 THR A C 1
ATOM 1432 O O . THR A 1 205 ? 10.082 11.438 3.868 1.00 97.25 205 THR A O 1
ATOM 1435 N N . VAL A 1 206 ? 9.811 9.778 2.364 1.00 97.19 206 VAL A N 1
ATOM 1436 C CA . VAL A 1 206 ? 10.912 8.925 2.826 1.00 97.19 206 VAL A CA 1
ATOM 1437 C C . VAL A 1 206 ? 11.975 8.825 1.739 1.00 97.19 206 VAL A C 1
ATOM 1439 O O . VAL A 1 206 ? 11.712 8.314 0.654 1.00 97.19 206 VAL A O 1
ATOM 1442 N N . GLY A 1 207 ? 13.183 9.301 2.050 1.00 95.94 207 GLY A N 1
ATOM 1443 C CA . GLY A 1 207 ? 14.326 9.260 1.137 1.00 95.94 207 GLY A CA 1
ATOM 1444 C C . GLY A 1 207 ? 14.173 10.137 -0.111 1.00 95.94 207 GLY A C 1
ATOM 1445 O O . GLY A 1 207 ? 13.283 10.983 -0.207 1.00 95.94 207 GLY A O 1
ATOM 1446 N N . GLU A 1 208 ? 15.086 9.929 -1.057 1.00 97.31 208 GLU A N 1
ATOM 1447 C CA . GLU A 1 208 ? 15.061 10.549 -2.386 1.00 97.31 208 GLU A CA 1
ATOM 1448 C C . GLU A 1 208 ? 14.060 9.835 -3.317 1.00 97.31 208 GLU A C 1
ATOM 1450 O O . GLU A 1 208 ? 13.706 8.679 -3.058 1.00 97.31 208 GLU A O 1
ATOM 1455 N N . PRO A 1 209 ? 13.628 10.470 -4.425 1.00 97.69 209 PRO A N 1
ATOM 1456 C CA . PRO A 1 209 ? 12.834 9.800 -5.448 1.00 97.69 209 PRO A CA 1
ATOM 1457 C C . PRO A 1 209 ? 13.513 8.524 -5.965 1.00 97.69 209 PRO A C 1
ATOM 1459 O O . PRO A 1 209 ? 14.691 8.523 -6.326 1.00 97.69 209 PRO A O 1
ATOM 1462 N N . ILE A 1 210 ? 12.745 7.443 -6.036 1.00 98.06 210 ILE A N 1
ATOM 1463 C CA . ILE A 1 210 ? 13.174 6.138 -6.533 1.00 98.06 210 ILE A CA 1
ATOM 1464 C C . ILE A 1 210 ? 13.126 6.165 -8.060 1.00 98.06 210 ILE A C 1
ATOM 1466 O O . ILE A 1 210 ? 12.056 6.355 -8.639 1.00 98.06 210 ILE A O 1
ATOM 1470 N N . ASP A 1 211 ? 14.264 5.930 -8.713 1.00 97.69 211 ASP A N 1
ATOM 1471 C CA . ASP A 1 211 ? 14.328 5.685 -10.156 1.00 97.69 211 ASP A CA 1
ATOM 1472 C C . ASP A 1 211 ? 13.980 4.224 -10.449 1.00 97.69 211 ASP A C 1
ATOM 1474 O O . ASP A 1 211 ? 14.847 3.347 -10.514 1.00 97.69 211 ASP A O 1
ATOM 1478 N N . VAL A 1 212 ? 12.679 3.963 -10.582 1.00 96.56 212 VAL A N 1
ATOM 1479 C CA . VAL A 1 212 ? 12.132 2.630 -10.856 1.00 96.56 212 VAL A CA 1
ATOM 1480 C C . VAL A 1 212 ? 12.679 2.108 -12.181 1.00 96.56 212 VAL A C 1
ATOM 1482 O O . VAL A 1 212 ? 13.066 0.949 -12.262 1.00 96.56 212 VAL A O 1
ATOM 1485 N N . SER A 1 213 ? 12.795 2.970 -13.193 1.00 95.81 213 SER A N 1
ATOM 1486 C CA . SER A 1 213 ? 13.301 2.584 -14.512 1.00 95.81 213 SER A CA 1
ATOM 1487 C C . SER A 1 213 ? 14.770 2.162 -14.509 1.00 95.81 213 SER A C 1
ATOM 1489 O O . SER A 1 213 ? 15.156 1.302 -15.306 1.00 95.81 213 SER A O 1
ATOM 1491 N N . ALA A 1 214 ? 15.597 2.767 -13.652 1.00 95.62 214 ALA A N 1
ATOM 1492 C CA . ALA A 1 214 ? 16.974 2.329 -13.433 1.00 95.62 214 ALA A CA 1
ATOM 1493 C C . ALA A 1 214 ? 17.037 1.033 -12.615 1.00 95.62 214 ALA A C 1
ATOM 1495 O O . ALA A 1 214 ? 17.864 0.166 -12.902 1.00 95.62 214 ALA A O 1
ATOM 1496 N N . LEU A 1 215 ? 16.154 0.891 -11.622 1.00 94.31 215 LEU A N 1
ATOM 1497 C CA . LEU A 1 215 ? 16.052 -0.304 -10.789 1.00 94.31 215 LEU A CA 1
ATOM 1498 C C . LEU A 1 215 ? 15.623 -1.538 -11.599 1.00 94.31 215 LEU A C 1
ATOM 1500 O O . LEU A 1 215 ? 16.099 -2.637 -11.316 1.00 94.31 215 LEU A O 1
ATOM 1504 N N . THR A 1 216 ? 14.778 -1.346 -12.617 1.00 94.19 216 THR A N 1
ATOM 1505 C CA . THR A 1 216 ? 14.281 -2.400 -13.514 1.00 94.19 216 THR A CA 1
ATOM 1506 C C . THR A 1 216 ? 14.959 -2.419 -14.891 1.00 94.19 216 THR A C 1
ATOM 1508 O O . THR A 1 216 ? 14.400 -2.885 -15.887 1.00 94.19 216 THR A O 1
ATOM 1511 N N . ALA A 1 217 ? 16.175 -1.874 -14.993 1.00 90.44 217 ALA A N 1
ATOM 1512 C CA . ALA A 1 217 ? 16.884 -1.784 -16.265 1.00 90.44 217 ALA A CA 1
ATOM 1513 C C . ALA A 1 217 ? 17.170 -3.171 -16.877 1.00 90.44 217 ALA A C 1
ATOM 1515 O O . ALA A 1 217 ? 17.595 -4.099 -16.189 1.00 90.44 217 ALA A O 1
ATOM 1516 N N . GLY A 1 218 ? 16.998 -3.288 -18.199 1.00 85.00 218 GLY A N 1
ATOM 1517 C CA . GLY A 1 218 ? 17.233 -4.538 -18.933 1.00 85.00 218 GLY A CA 1
ATOM 1518 C C . GLY A 1 218 ? 16.176 -5.613 -18.674 1.00 85.00 218 GLY A C 1
ATOM 1519 O O . GLY A 1 218 ? 16.521 -6.791 -18.649 1.00 85.00 218 GLY A O 1
ATOM 1520 N N . ASP A 1 219 ? 14.927 -5.196 -18.444 1.00 82.94 219 ASP A N 1
ATOM 1521 C CA . ASP A 1 219 ? 13.772 -6.058 -18.148 1.00 82.94 219 ASP A CA 1
ATOM 1522 C C . ASP A 1 219 ? 13.928 -6.895 -16.863 1.00 82.94 219 ASP A C 1
ATOM 1524 O O . ASP A 1 219 ? 13.213 -7.874 -16.640 1.00 82.94 219 ASP A O 1
ATOM 1528 N N . ALA A 1 220 ? 14.870 -6.504 -16.001 1.00 92.00 220 ALA A N 1
ATOM 1529 C CA . ALA A 1 220 ? 15.036 -7.087 -14.682 1.00 92.00 220 ALA A CA 1
ATOM 1530 C C . ALA A 1 220 ? 14.047 -6.467 -13.687 1.00 92.00 220 ALA A C 1
ATOM 1532 O O . ALA A 1 220 ? 13.655 -5.312 -13.808 1.00 92.00 220 ALA A O 1
ATOM 1533 N N . SER A 1 221 ? 13.674 -7.214 -12.659 1.00 96.19 221 SER A N 1
ATOM 1534 C CA . SER A 1 221 ? 12.967 -6.698 -11.488 1.00 96.19 221 SER A CA 1
ATOM 1535 C C . SER A 1 221 ? 13.964 -6.179 -10.457 1.00 96.19 221 SER A C 1
ATOM 1537 O O . SER A 1 221 ? 15.103 -6.645 -10.402 1.00 96.19 221 SER A O 1
ATOM 1539 N N . GLY A 1 222 ? 13.542 -5.284 -9.573 1.00 96.31 222 GLY A N 1
ATOM 1540 C CA . GLY A 1 222 ? 14.376 -4.851 -8.456 1.00 96.31 222 GLY A CA 1
ATOM 1541 C C . GLY A 1 222 ? 13.568 -4.493 -7.220 1.00 96.31 222 GLY A C 1
ATOM 1542 O O . GLY A 1 222 ? 12.349 -4.349 -7.280 1.00 96.31 222 GLY A O 1
ATOM 1543 N N . SER A 1 223 ? 14.252 -4.372 -6.084 1.00 97.62 223 SER A N 1
ATOM 1544 C CA . SER A 1 223 ? 13.624 -4.036 -4.808 1.00 97.62 223 SER A CA 1
ATOM 1545 C C . SER A 1 223 ? 14.311 -2.869 -4.100 1.00 97.62 223 SER A C 1
ATOM 1547 O O . SER A 1 223 ? 15.496 -2.597 -4.318 1.00 97.62 223 SER A O 1
ATOM 1549 N N . VAL A 1 224 ? 13.553 -2.182 -3.247 1.00 96.94 224 VAL A N 1
ATOM 1550 C CA . VAL A 1 224 ? 14.040 -1.160 -2.310 1.00 96.94 224 VAL A CA 1
ATOM 1551 C C . VAL A 1 224 ? 13.560 -1.535 -0.916 1.00 96.94 224 VAL A C 1
ATOM 1553 O O . VAL A 1 224 ? 12.402 -1.904 -0.748 1.00 96.94 224 VAL A O 1
ATOM 1556 N N . THR A 1 225 ? 14.440 -1.441 0.082 1.00 97.12 225 THR A N 1
ATOM 1557 C CA . THR A 1 225 ? 14.093 -1.642 1.498 1.00 97.12 225 THR A CA 1
ATOM 1558 C C . THR A 1 225 ? 14.329 -0.346 2.267 1.00 97.12 225 THR A C 1
ATOM 1560 O O . THR A 1 225 ? 15.376 0.278 2.100 1.00 97.12 225 THR A O 1
ATOM 1563 N N . VAL A 1 226 ? 13.370 0.054 3.101 1.00 96.94 226 VAL A N 1
ATOM 1564 C CA . VAL A 1 226 ? 13.468 1.232 3.974 1.00 96.94 226 VAL A CA 1
ATOM 1565 C C . VAL A 1 226 ? 13.062 0.882 5.402 1.00 96.94 226 VAL A C 1
ATOM 1567 O O . VAL A 1 226 ? 12.165 0.070 5.617 1.00 96.94 226 VAL A O 1
ATOM 1570 N N . GLU A 1 227 ? 13.708 1.509 6.380 1.00 96.56 227 GLU A N 1
ATOM 1571 C CA . GLU A 1 227 ? 13.293 1.443 7.783 1.00 96.56 227 GLU A CA 1
ATOM 1572 C C . GLU A 1 227 ? 12.253 2.528 8.068 1.00 96.56 227 GLU A C 1
ATOM 1574 O O . GLU A 1 227 ? 12.429 3.691 7.692 1.00 96.56 227 GLU A O 1
ATOM 1579 N N . ILE A 1 228 ? 11.170 2.152 8.740 1.00 96.88 228 ILE A N 1
ATOM 1580 C CA . ILE A 1 228 ? 10.050 3.033 9.067 1.00 96.88 228 ILE A CA 1
ATOM 1581 C C . ILE A 1 228 ? 9.607 2.820 10.516 1.00 96.88 228 ILE A C 1
ATOM 1583 O O . ILE A 1 228 ? 9.966 1.847 11.177 1.00 96.88 228 ILE A O 1
ATOM 1587 N N . THR A 1 229 ? 8.812 3.747 11.033 1.00 96.12 229 THR A N 1
ATOM 1588 C CA . THR A 1 229 ? 8.069 3.567 12.283 1.00 96.12 229 THR A CA 1
ATOM 1589 C C . THR A 1 229 ? 6.613 3.824 11.967 1.00 96.12 229 THR A C 1
ATOM 1591 O O . THR A 1 229 ? 6.303 4.907 11.479 1.00 96.12 229 THR A O 1
ATOM 1594 N N . ALA A 1 230 ? 5.762 2.839 12.228 1.00 95.12 230 ALA A N 1
ATOM 1595 C CA . ALA A 1 230 ? 4.326 2.963 12.044 1.00 95.12 230 ALA A CA 1
ATOM 1596 C C . ALA A 1 230 ? 3.642 3.176 13.397 1.00 95.12 230 ALA A C 1
ATOM 1598 O O . ALA A 1 230 ? 4.118 2.701 14.435 1.00 95.12 230 ALA A O 1
ATOM 1599 N N . ASP A 1 231 ? 2.517 3.885 13.370 1.00 90.56 231 ASP A N 1
ATOM 1600 C CA . ASP A 1 231 ? 1.602 3.979 14.503 1.00 90.56 231 ASP A CA 1
ATOM 1601 C C . ASP A 1 231 ? 0.551 2.850 14.398 1.00 90.56 231 ASP A C 1
ATOM 1603 O O . ASP A 1 231 ? 0.877 1.672 14.366 1.00 90.56 231 ASP A O 1
ATOM 1607 N N . ALA A 1 232 ? -0.734 3.192 14.369 1.00 88.12 232 ALA A N 1
ATOM 1608 C CA . ALA A 1 232 ? -1.850 2.246 14.295 1.00 88.12 232 ALA A CA 1
ATOM 1609 C C . ALA A 1 232 ? -2.197 1.798 12.863 1.00 88.12 232 ALA A C 1
ATOM 1611 O O . ALA A 1 232 ? -2.901 0.808 12.666 1.00 88.12 232 ALA A O 1
ATOM 1612 N N . TRP A 1 233 ? -1.769 2.595 11.894 1.00 91.50 233 TRP A N 1
ATOM 1613 C CA . TRP A 1 233 ? -1.983 2.424 10.471 1.00 91.50 233 TRP A CA 1
ATOM 1614 C C . TRP A 1 233 ? -0.681 2.805 9.788 1.00 91.50 233 TRP A C 1
ATOM 1616 O O . TRP A 1 233 ? 0.007 3.717 10.248 1.00 91.50 233 TRP A O 1
ATOM 1626 N N . LEU A 1 234 ? -0.358 2.077 8.731 1.00 95.62 234 LEU A N 1
ATOM 1627 C CA . LEU A 1 234 ? 0.752 2.357 7.847 1.00 95.62 234 LEU A CA 1
ATOM 1628 C C . LEU A 1 234 ? 0.176 2.738 6.486 1.00 95.62 234 LEU A C 1
ATOM 1630 O O . LEU A 1 234 ? -0.308 1.870 5.754 1.00 95.62 234 LEU A O 1
ATOM 1634 N N . ASP A 1 235 ? 0.245 4.024 6.159 1.00 97.00 235 ASP A N 1
ATOM 1635 C CA . ASP A 1 235 ? -0.115 4.528 4.838 1.00 97.00 235 ASP A CA 1
ATOM 1636 C C . ASP A 1 235 ? 1.138 4.578 3.960 1.00 97.00 235 ASP A C 1
ATOM 1638 O O . ASP A 1 235 ? 2.059 5.357 4.208 1.00 97.00 235 ASP A O 1
ATOM 1642 N N . VAL A 1 236 ? 1.175 3.744 2.921 1.00 97.81 236 VAL A N 1
ATOM 1643 C CA . VAL A 1 236 ? 2.253 3.690 1.928 1.00 97.81 236 VAL A CA 1
ATOM 1644 C C . VAL A 1 236 ? 1.761 4.312 0.635 1.00 97.81 236 VAL A C 1
ATOM 1646 O O . VAL A 1 236 ? 0.803 3.821 0.035 1.00 97.81 236 VAL A O 1
ATOM 1649 N N . GLU A 1 237 ? 2.445 5.351 0.161 1.00 97.75 237 GLU A N 1
ATOM 1650 C CA . GLU A 1 237 ? 2.115 5.993 -1.109 1.00 97.75 237 GLU A CA 1
ATOM 1651 C C . GLU A 1 237 ? 3.345 6.107 -2.014 1.00 97.75 237 GLU A C 1
ATOM 1653 O O . GLU A 1 237 ? 4.405 6.583 -1.605 1.00 97.75 237 GLU A O 1
ATOM 1658 N N . LEU A 1 238 ? 3.204 5.695 -3.272 1.00 97.62 238 LEU A N 1
ATOM 1659 C CA . LEU A 1 238 ? 4.160 6.003 -4.333 1.00 97.62 238 LEU A CA 1
ATOM 1660 C C . LEU A 1 238 ? 3.584 7.133 -5.169 1.00 97.62 238 LEU A C 1
ATOM 1662 O O . LEU A 1 238 ? 2.590 6.936 -5.864 1.00 97.62 238 LEU A O 1
ATOM 1666 N N . VAL A 1 239 ? 4.216 8.301 -5.108 1.00 96.69 239 VAL A N 1
ATOM 1667 C CA . VAL A 1 239 ? 3.766 9.513 -5.795 1.00 96.69 239 VAL A CA 1
ATOM 1668 C C . VAL A 1 239 ? 4.671 9.793 -6.986 1.00 96.69 239 VAL A C 1
ATOM 1670 O O . VAL A 1 239 ? 5.889 9.908 -6.847 1.00 96.69 239 VAL A O 1
ATOM 1673 N N . ARG A 1 240 ? 4.077 9.938 -8.167 1.00 95.81 240 ARG A N 1
ATOM 1674 C CA . ARG A 1 240 ? 4.777 10.267 -9.412 1.00 95.81 240 ARG A CA 1
ATOM 1675 C C . ARG A 1 240 ? 5.539 11.592 -9.311 1.00 95.81 240 ARG A C 1
ATOM 1677 O O . ARG A 1 240 ? 4.961 12.617 -8.939 1.00 95.81 240 ARG A O 1
ATOM 1684 N N . ALA A 1 241 ? 6.801 11.612 -9.739 1.00 95.06 241 ALA A N 1
ATOM 1685 C CA . ALA A 1 241 ? 7.527 12.868 -9.926 1.00 95.06 241 ALA A CA 1
ATOM 1686 C C . ALA A 1 241 ? 7.009 13.642 -11.163 1.00 95.06 241 ALA A C 1
ATOM 1688 O O . ALA A 1 241 ? 6.655 13.027 -12.172 1.00 95.06 241 ALA A O 1
ATOM 1689 N N . PRO A 1 242 ? 6.981 14.989 -11.151 1.00 92.62 242 PRO A N 1
ATOM 1690 C CA . PRO A 1 242 ? 6.519 15.772 -12.297 1.00 92.62 242 PRO A CA 1
ATOM 1691 C C . PRO A 1 242 ? 7.260 15.431 -13.599 1.00 92.62 242 PRO A C 1
ATOM 1693 O O . PRO A 1 242 ? 8.487 15.460 -13.643 1.00 92.62 242 PRO A O 1
ATOM 1696 N N . GLY A 1 243 ? 6.508 15.153 -14.669 1.00 92.06 243 GLY A N 1
ATOM 1697 C CA . GLY A 1 243 ? 7.063 14.816 -15.987 1.00 92.06 243 GLY A CA 1
ATOM 1698 C C . GLY A 1 243 ? 7.577 13.379 -16.128 1.00 92.06 243 GLY A C 1
ATOM 1699 O O . GLY A 1 243 ? 8.164 13.058 -17.156 1.00 92.06 243 GLY A O 1
ATOM 1700 N N . SER A 1 244 ? 7.361 12.534 -15.121 1.00 94.69 244 SER A N 1
ATOM 1701 C CA . SER A 1 244 ? 7.725 11.120 -15.138 1.00 94.69 244 SER A CA 1
ATOM 1702 C C . SER A 1 244 ? 6.538 10.219 -15.505 1.00 94.69 244 SER A C 1
ATOM 1704 O O . SER A 1 244 ? 5.394 10.668 -15.491 1.00 94.69 244 SER A O 1
ATOM 1706 N N . GLU A 1 245 ? 6.797 8.953 -15.828 1.00 93.62 245 GLU A N 1
ATOM 1707 C CA . GLU A 1 245 ? 5.780 7.905 -15.962 1.00 93.62 245 GLU A CA 1
ATOM 1708 C C . GLU A 1 245 ? 5.110 7.569 -14.620 1.00 93.62 245 GLU A C 1
ATOM 1710 O O . GLU A 1 245 ? 5.635 7.866 -13.542 1.00 93.62 245 GLU A O 1
ATOM 1715 N N . MET A 1 246 ? 3.947 6.917 -14.681 1.00 94.88 246 MET A N 1
ATOM 1716 C CA . MET A 1 246 ? 3.222 6.473 -13.489 1.00 94.88 246 MET A CA 1
ATOM 1717 C C . MET A 1 246 ? 4.014 5.432 -12.683 1.00 94.88 246 MET A C 1
ATOM 1719 O O . MET A 1 246 ? 4.646 4.547 -13.268 1.00 94.88 246 MET A O 1
ATOM 1723 N N . PRO A 1 247 ? 3.975 5.499 -11.338 1.00 95.19 247 PRO A N 1
ATOM 1724 C CA . PRO A 1 247 ? 4.584 4.481 -10.497 1.00 95.19 247 PRO A CA 1
ATOM 1725 C C . PRO A 1 247 ? 3.915 3.126 -10.744 1.00 95.19 247 PRO A C 1
ATOM 1727 O O . PRO A 1 247 ? 2.704 3.043 -10.937 1.00 95.19 247 PRO A O 1
ATOM 1730 N N . LEU A 1 248 ? 4.717 2.066 -10.709 1.00 95.50 248 LEU A N 1
ATOM 1731 C CA . LEU A 1 248 ? 4.287 0.673 -10.820 1.00 95.50 248 LEU A CA 1
ATOM 1732 C C . LEU A 1 248 ? 4.823 -0.065 -9.603 1.00 95.50 248 LEU A C 1
ATOM 1734 O O . LEU A 1 248 ? 5.983 0.128 -9.258 1.00 95.50 248 LEU A O 1
ATOM 1738 N N . LEU A 1 249 ? 3.999 -0.881 -8.961 1.00 97.94 249 LEU A N 1
ATOM 1739 C CA . LEU A 1 249 ? 4.406 -1.717 -7.834 1.00 97.94 249 LEU A CA 1
ATOM 1740 C C . LEU A 1 249 ? 3.974 -3.152 -8.106 1.00 97.94 249 LEU A C 1
ATOM 1742 O O . LEU A 1 249 ? 2.836 -3.361 -8.523 1.00 97.94 249 LEU A O 1
ATOM 1746 N N . SER A 1 250 ? 4.863 -4.107 -7.857 1.00 98.25 250 SER A N 1
ATOM 1747 C CA . SER A 1 250 ? 4.636 -5.533 -8.129 1.00 98.25 250 SER A CA 1
ATOM 1748 C C . SER A 1 250 ? 4.469 -6.341 -6.849 1.00 98.25 250 SER A C 1
ATOM 1750 O O . SER A 1 250 ? 3.659 -7.258 -6.783 1.00 98.25 250 SER A O 1
ATOM 1752 N N . ALA A 1 251 ? 5.169 -5.957 -5.780 1.00 98.44 251 ALA A N 1
ATOM 1753 C CA . ALA A 1 251 ? 4.963 -6.567 -4.473 1.00 98.44 251 ALA A CA 1
ATOM 1754 C C . ALA A 1 251 ? 5.296 -5.616 -3.328 1.00 98.44 251 ALA A C 1
ATOM 1756 O O . ALA A 1 251 ? 6.124 -4.710 -3.468 1.00 98.44 251 ALA A O 1
ATOM 1757 N N . LEU A 1 252 ? 4.686 -5.876 -2.176 1.00 98.44 252 LEU A N 1
ATOM 1758 C CA . LEU A 1 252 ? 4.963 -5.193 -0.918 1.00 98.44 252 LEU A CA 1
ATOM 1759 C C . LEU A 1 252 ? 5.194 -6.238 0.171 1.00 98.44 252 LEU A C 1
ATOM 1761 O O . LEU A 1 252 ? 4.372 -7.134 0.352 1.00 98.44 252 LEU A O 1
ATOM 1765 N N . GLU A 1 253 ? 6.290 -6.107 0.909 1.00 98.19 253 GLU A N 1
ATOM 1766 C CA . GLU A 1 253 ? 6.569 -6.906 2.101 1.00 98.19 253 GLU A CA 1
ATOM 1767 C C . GLU A 1 253 ? 6.851 -5.991 3.296 1.00 98.19 253 GLU A C 1
ATOM 1769 O O . GLU A 1 253 ? 7.568 -4.995 3.176 1.00 98.19 253 GLU A O 1
ATOM 1774 N N . LEU A 1 254 ? 6.314 -6.350 4.456 1.00 97.88 254 LEU A N 1
ATOM 1775 C CA . LEU A 1 254 ? 6.539 -5.666 5.723 1.00 97.88 254 LEU A CA 1
ATOM 1776 C C . LEU A 1 254 ? 7.156 -6.645 6.720 1.00 97.88 254 LEU A C 1
ATOM 1778 O O . LEU A 1 254 ? 6.636 -7.747 6.903 1.00 97.88 254 LEU A O 1
ATOM 1782 N N . PHE A 1 255 ? 8.231 -6.224 7.379 1.00 97.88 255 PHE A N 1
ATOM 1783 C CA . PHE A 1 255 ? 8.962 -7.006 8.375 1.00 97.88 255 PHE A CA 1
ATOM 1784 C C . PHE A 1 255 ? 9.084 -6.223 9.681 1.00 97.88 255 PHE A C 1
ATOM 1786 O O . PHE A 1 255 ? 9.264 -5.006 9.651 1.00 97.88 255 PHE A O 1
ATOM 1793 N N . GLY A 1 256 ? 9.021 -6.899 10.823 1.00 96.69 256 GLY A N 1
ATOM 1794 C CA . GLY A 1 256 ? 9.156 -6.269 12.137 1.00 96.69 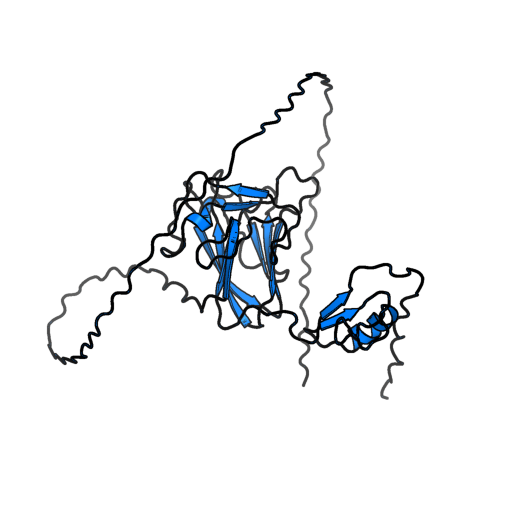256 GLY A CA 1
ATOM 1795 C C . GLY A 1 256 ? 8.589 -7.137 13.253 1.00 96.69 256 GLY A C 1
ATOM 1796 O O . GLY A 1 256 ? 7.942 -8.141 12.990 1.00 96.69 256 GLY A O 1
ATOM 1797 N N . ASP A 1 257 ? 8.831 -6.748 14.504 1.00 92.12 257 ASP A N 1
ATOM 1798 C CA . ASP A 1 257 ? 8.379 -7.511 15.679 1.00 92.12 257 ASP A CA 1
ATOM 1799 C C . ASP A 1 257 ? 6.873 -7.359 15.974 1.00 92.12 257 ASP A C 1
ATOM 1801 O O . ASP A 1 257 ? 6.337 -8.088 16.810 1.00 92.12 257 ASP A O 1
ATOM 1805 N N . GLY A 1 258 ? 6.200 -6.398 15.331 1.00 89.69 258 GLY A N 1
ATOM 1806 C CA . GLY A 1 258 ? 4.759 -6.170 15.468 1.00 89.69 258 GLY A CA 1
ATOM 1807 C C . GLY A 1 258 ? 3.920 -7.006 14.499 1.00 89.69 258 GLY A C 1
ATOM 1808 O O . GLY A 1 258 ? 4.423 -7.526 13.505 1.00 89.69 258 GLY A O 1
ATOM 1809 N N . GLY A 1 259 ? 2.629 -7.146 14.790 1.00 89.44 259 GLY A N 1
ATOM 1810 C CA . GLY A 1 259 ? 1.675 -7.874 13.948 1.00 89.44 259 GLY A CA 1
ATOM 1811 C C . GLY A 1 259 ? 0.809 -6.991 13.045 1.00 89.44 259 GLY A C 1
ATOM 1812 O O . GLY A 1 259 ? 0.721 -5.770 13.206 1.00 89.44 259 GLY A O 1
ATOM 1813 N N . LEU A 1 260 ? 0.091 -7.642 12.122 1.00 89.25 260 LEU A N 1
ATOM 1814 C CA . LEU A 1 260 ? -1.133 -7.067 11.567 1.00 89.25 260 LEU A CA 1
ATOM 1815 C C . LEU A 1 260 ? -2.143 -6.882 12.693 1.00 89.25 260 LEU A C 1
ATOM 1817 O O . LEU A 1 260 ? -2.291 -7.745 13.561 1.00 89.25 260 LEU A O 1
ATOM 1821 N N . ARG A 1 261 ? -2.860 -5.765 12.662 1.00 83.69 261 ARG A N 1
ATOM 1822 C CA . ARG A 1 261 ? -3.880 -5.487 13.665 1.00 83.69 261 ARG A CA 1
ATOM 1823 C C . ARG A 1 261 ? -5.237 -5.986 13.172 1.00 83.69 261 ARG A C 1
ATOM 1825 O O . ARG A 1 261 ? -5.754 -5.499 12.167 1.00 83.69 261 ARG A O 1
ATOM 1832 N N . ASP A 1 262 ? -5.836 -6.915 13.909 1.00 67.12 262 ASP A N 1
ATOM 1833 C CA . ASP A 1 262 ? -7.211 -7.368 13.678 1.00 67.12 262 ASP A CA 1
ATOM 1834 C C . ASP A 1 262 ? -8.208 -6.307 14.196 1.00 67.12 262 ASP A C 1
ATOM 1836 O O . ASP A 1 262 ? -8.709 -6.392 15.317 1.00 67.12 262 ASP A O 1
ATOM 1840 N N . GLY A 1 263 ? -8.492 -5.272 13.398 1.00 60.72 263 GLY A N 1
ATOM 1841 C CA . GLY A 1 263 ? -9.468 -4.220 13.744 1.00 60.72 263 GLY A CA 1
ATOM 1842 C C . GLY A 1 263 ? -8.845 -2.979 14.402 1.00 60.72 263 GLY A C 1
ATOM 1843 O O . GLY A 1 263 ? -7.663 -2.744 14.178 1.00 60.72 263 GLY A O 1
ATOM 1844 N N . PRO A 1 264 ? -9.597 -2.133 15.142 1.00 58.75 264 PRO A N 1
ATOM 1845 C CA . PRO A 1 264 ? -9.091 -0.918 15.802 1.00 58.75 264 PRO A CA 1
ATOM 1846 C C . PRO A 1 264 ? -8.072 -1.190 16.919 1.00 58.75 264 PRO A C 1
ATOM 1848 O O . PRO A 1 264 ? -8.065 -2.266 17.501 1.00 58.75 264 PRO A O 1
ATOM 1851 N N . ALA A 1 265 ? -7.259 -0.196 17.307 1.00 58.22 265 ALA A N 1
ATOM 1852 C CA . ALA A 1 265 ? -6.369 -0.298 18.481 1.00 58.22 265 ALA A CA 1
ATOM 1853 C C . ALA A 1 265 ? -7.142 -0.135 19.796 1.00 58.22 265 ALA A C 1
ATOM 1855 O O . ALA A 1 265 ? -6.595 -0.354 20.877 1.00 58.22 265 ALA A O 1
ATOM 1856 N N . GLY A 1 266 ? -8.398 0.287 19.701 1.00 71.38 266 GLY A N 1
ATOM 1857 C CA . GLY A 1 266 ? -9.284 0.530 20.818 1.00 71.38 266 GLY A CA 1
ATOM 1858 C C . GLY A 1 266 ? -10.688 -0.010 20.568 1.00 71.38 266 GLY A C 1
ATOM 1859 O O . GLY A 1 266 ? -10.887 -0.972 19.828 1.00 71.38 266 GLY A O 1
ATOM 1860 N N . ALA A 1 267 ? -11.680 0.586 21.218 1.00 83.25 267 ALA A N 1
ATOM 1861 C CA . ALA A 1 267 ? -13.066 0.181 21.036 1.00 83.25 267 ALA A CA 1
ATOM 1862 C C . ALA A 1 267 ? -13.563 0.561 19.631 1.00 83.25 267 ALA A C 1
ATOM 1864 O O . ALA A 1 267 ? -13.366 1.693 19.181 1.00 83.25 267 ALA A O 1
ATOM 1865 N N . VAL A 1 268 ? -14.266 -0.362 18.966 1.00 85.12 268 VAL A N 1
ATOM 1866 C CA . VAL A 1 268 ? -15.144 -0.010 17.844 1.00 85.12 268 VAL A CA 1
ATOM 1867 C C . VAL A 1 268 ? -16.434 0.541 18.434 1.00 85.12 268 VAL A C 1
ATOM 1869 O O . VAL A 1 268 ? -17.077 -0.117 19.253 1.00 85.12 268 VAL A O 1
ATOM 1872 N N . ARG A 1 269 ? -16.837 1.734 18.007 1.00 92.25 269 ARG A N 1
ATOM 1873 C CA . ARG A 1 269 ? -18.138 2.310 18.338 1.00 92.25 269 ARG A CA 1
ATOM 1874 C C . ARG A 1 269 ? -19.032 2.305 17.110 1.00 92.25 269 ARG A C 1
ATOM 1876 O O . ARG A 1 269 ? -18.694 2.909 16.101 1.00 92.25 269 ARG A O 1
ATOM 1883 N N . HIS A 1 270 ? -20.178 1.650 17.187 1.00 91.25 270 HIS A N 1
ATOM 1884 C CA . HIS A 1 270 ? -21.093 1.489 16.066 1.00 91.25 270 HIS A CA 1
ATOM 1885 C C . HIS A 1 270 ? -22.219 2.521 16.102 1.00 91.25 270 HIS A C 1
ATOM 1887 O O . HIS A 1 270 ? -22.849 2.735 17.140 1.00 91.25 270 HIS A O 1
ATOM 1893 N N . ILE A 1 271 ? -22.500 3.124 14.946 1.00 94.06 271 ILE A N 1
ATOM 1894 C CA . ILE A 1 271 ? -23.616 4.048 14.742 1.00 94.06 271 ILE A CA 1
ATOM 1895 C C . ILE A 1 271 ? -24.524 3.532 13.633 1.00 94.06 271 ILE A C 1
ATOM 1897 O O . ILE A 1 271 ? -24.068 3.318 12.513 1.00 94.06 271 ILE A O 1
ATOM 1901 N N . THR A 1 272 ? -25.820 3.413 13.910 1.00 91.50 272 THR A N 1
ATOM 1902 C CA . THR A 1 272 ? -26.858 3.071 12.919 1.00 91.50 272 THR A CA 1
ATOM 1903 C C . THR A 1 272 ? -27.929 4.172 12.873 1.00 91.50 272 THR A C 1
ATOM 1905 O O . THR A 1 272 ? -28.023 4.976 13.807 1.00 91.50 272 THR A O 1
ATOM 1908 N N . PRO A 1 273 ? -28.742 4.269 11.803 1.00 90.25 273 PRO A N 1
ATOM 1909 C CA . PRO A 1 273 ? -29.805 5.277 11.729 1.00 90.25 273 PRO A CA 1
ATOM 1910 C C . PRO A 1 273 ? -30.866 5.123 12.825 1.00 90.25 273 PRO A C 1
ATOM 1912 O O . PRO A 1 273 ? -31.358 6.116 13.353 1.00 90.25 273 PRO A O 1
ATOM 1915 N N . GLU A 1 274 ? -31.187 3.878 13.181 1.00 91.69 274 GLU A N 1
ATOM 1916 C CA . GLU A 1 274 ? -32.191 3.523 14.194 1.00 91.69 274 GLU A CA 1
ATOM 1917 C C . GLU A 1 274 ? -31.582 3.297 15.587 1.00 91.69 274 GLU A C 1
ATOM 1919 O O . GLU A 1 274 ? -32.294 2.957 16.531 1.00 91.69 274 GLU A O 1
ATOM 1924 N N . GLY A 1 275 ? -30.265 3.471 15.720 1.00 92.88 275 GLY A N 1
ATOM 1925 C CA . GLY A 1 275 ? -29.540 3.191 16.948 1.00 92.88 275 GLY A CA 1
ATOM 1926 C C . GLY A 1 275 ? -30.006 4.063 18.112 1.00 92.88 275 GLY A C 1
ATOM 1927 O O . GLY A 1 275 ? -30.250 5.264 17.976 1.00 92.88 275 GLY A O 1
ATOM 1928 N N . SER A 1 276 ? -30.098 3.455 19.289 1.00 94.94 276 SER A N 1
ATOM 1929 C CA . SER A 1 276 ? -30.386 4.143 20.554 1.00 94.94 276 SER A CA 1
ATOM 1930 C C . SER A 1 276 ? -29.517 3.639 21.712 1.00 94.94 276 SER A C 1
ATOM 1932 O O . SER A 1 276 ? -29.800 3.950 22.870 1.00 94.94 276 SER A O 1
ATOM 1934 N N . GLY A 1 277 ? -28.514 2.815 21.399 1.00 95.25 277 GLY A N 1
ATOM 1935 C CA . GLY A 1 277 ? -27.644 2.118 22.339 1.00 95.25 277 GLY A CA 1
ATOM 1936 C C . GLY A 1 277 ? -26.420 2.914 22.790 1.00 95.25 277 GLY A C 1
ATOM 1937 O O . GLY A 1 277 ? -26.351 4.143 22.642 1.00 95.25 277 GLY A O 1
ATOM 1938 N N . SER A 1 278 ? -25.434 2.212 23.358 1.00 93.62 278 SER A N 1
ATOM 1939 C CA . SER A 1 278 ? -24.144 2.801 23.762 1.00 93.62 278 SER A CA 1
ATOM 1940 C C . SER A 1 278 ? -23.135 2.912 22.612 1.00 93.62 278 SER A C 1
ATOM 1942 O O . SER A 1 278 ? -22.163 3.672 22.704 1.00 93.62 278 SER A O 1
ATOM 1944 N N . GLY A 1 279 ? -23.359 2.157 21.536 1.00 92.44 279 GLY A N 1
ATOM 1945 C CA . GLY A 1 279 ? -22.434 1.992 20.426 1.00 92.44 279 GLY A CA 1
ATOM 1946 C C . GLY A 1 279 ? -21.364 0.930 20.661 1.00 92.44 279 GLY A C 1
ATOM 1947 O O . GLY A 1 279 ? -20.532 0.763 19.784 1.00 92.44 279 GLY A O 1
ATOM 1948 N N . ASP A 1 280 ? -21.348 0.201 21.780 1.00 89.19 280 ASP A N 1
ATOM 1949 C CA . ASP A 1 280 ? -20.270 -0.769 22.063 1.00 89.19 280 ASP A CA 1
ATOM 1950 C C . ASP A 1 280 ? -20.335 -2.037 21.177 1.00 89.19 280 ASP A C 1
ATOM 1952 O O . ASP A 1 280 ? -19.399 -2.834 21.159 1.00 89.19 280 ASP A O 1
ATOM 1956 N N . SER A 1 281 ? -21.434 -2.244 20.441 1.00 88.81 281 SER A N 1
ATOM 1957 C CA . SER A 1 281 ? -21.593 -3.323 19.454 1.00 88.81 281 SER A CA 1
ATOM 1958 C C . SER A 1 281 ? -22.602 -2.937 18.364 1.00 88.81 281 SER A C 1
ATOM 1960 O O . SER A 1 281 ? -23.304 -1.937 18.498 1.00 88.81 281 SER A O 1
ATOM 1962 N N . VAL A 1 282 ? -22.701 -3.728 17.290 1.00 84.56 282 VAL A N 1
ATOM 1963 C CA . VAL A 1 282 ? -23.708 -3.522 16.228 1.00 84.56 282 VAL A CA 1
ATOM 1964 C C . VAL A 1 282 ? -25.139 -3.711 16.751 1.00 84.56 282 VAL A C 1
ATOM 1966 O O . VAL A 1 282 ? -26.017 -2.930 16.393 1.00 84.56 282 VAL A O 1
ATOM 1969 N N . ASP A 1 283 ? -25.368 -4.691 17.632 1.00 87.81 283 ASP A N 1
ATOM 1970 C CA . ASP A 1 283 ? -26.690 -4.959 18.227 1.00 87.81 283 ASP A CA 1
ATOM 1971 C C . ASP A 1 283 ? -27.096 -3.906 19.277 1.00 87.81 283 ASP A C 1
ATOM 1973 O O . ASP A 1 283 ? -28.280 -3.743 19.569 1.00 87.81 283 ASP A O 1
ATOM 1977 N N . ASP A 1 284 ? -26.120 -3.172 19.821 1.00 91.81 284 ASP A N 1
ATOM 1978 C CA . ASP A 1 284 ? -26.307 -2.042 20.741 1.00 91.81 284 ASP A CA 1
ATOM 1979 C C . ASP A 1 284 ? -25.781 -0.735 20.126 1.00 91.81 284 ASP A C 1
ATOM 1981 O O . ASP A 1 284 ? -25.141 0.092 20.785 1.00 91.81 284 ASP A O 1
ATOM 1985 N N . ALA A 1 285 ? -26.001 -0.564 18.821 1.00 92.62 285 ALA A N 1
ATOM 1986 C CA . ALA A 1 285 ? -25.502 0.591 18.094 1.00 92.62 285 ALA A CA 1
ATOM 1987 C C . ALA A 1 285 ? -26.130 1.895 18.607 1.00 92.62 285 ALA A C 1
ATOM 1989 O O . ALA A 1 285 ? -27.328 1.987 18.900 1.00 92.62 285 ALA A O 1
ATOM 1990 N N . ALA A 1 286 ? -25.308 2.934 18.679 1.00 95.69 286 ALA A N 1
ATOM 1991 C CA . ALA A 1 286 ? -25.749 4.275 19.015 1.00 95.69 286 ALA A CA 1
ATOM 1992 C C . ALA A 1 286 ? -26.427 4.948 17.813 1.00 95.69 286 ALA A C 1
ATOM 1994 O O . ALA A 1 286 ? -26.186 4.603 16.655 1.00 95.69 286 ALA A O 1
ATOM 1995 N N . GLY A 1 287 ? -27.256 5.950 18.080 1.00 94.19 287 GLY A N 1
ATOM 1996 C CA . GLY A 1 287 ? -27.828 6.799 17.037 1.00 94.19 287 GLY A CA 1
ATOM 1997 C C . GLY A 1 287 ? -26.855 7.891 16.594 1.00 94.19 287 GLY A C 1
ATOM 1998 O O . GLY A 1 287 ? -25.971 8.302 17.349 1.00 94.19 287 GLY A O 1
ATOM 1999 N N . LEU A 1 288 ? -27.051 8.447 15.392 1.00 93.69 288 LEU A N 1
ATOM 2000 C CA . LEU A 1 288 ? -26.187 9.516 14.856 1.00 93.69 288 LEU A CA 1
ATOM 2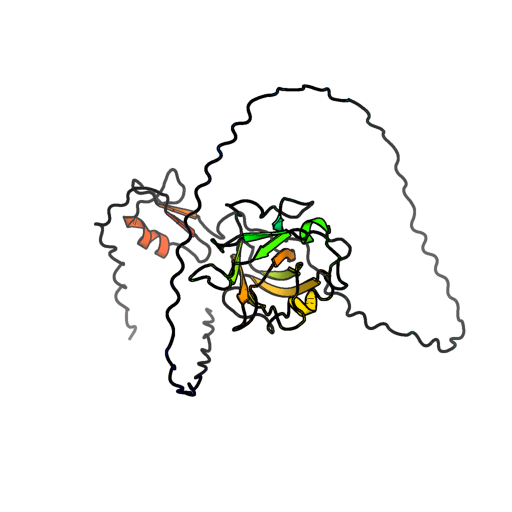001 C C . LEU A 1 288 ? -26.103 10.745 15.781 1.00 93.69 288 LEU A C 1
ATOM 2003 O O . LEU A 1 288 ? -25.052 11.377 15.883 1.00 93.69 288 LEU A O 1
ATOM 2007 N N . GLY A 1 289 ? -27.176 11.047 16.521 1.00 91.62 289 GLY A N 1
ATOM 2008 C CA . GLY A 1 289 ? -27.200 12.128 17.513 1.00 91.62 289 GLY A CA 1
ATOM 2009 C C . GLY A 1 289 ? -26.195 11.958 18.664 1.00 91.62 289 GLY A C 1
ATOM 2010 O O . GLY A 1 289 ? -25.885 12.931 19.349 1.00 91.62 289 GLY A O 1
ATOM 2011 N N . GLN A 1 290 ? -25.652 10.754 18.866 1.00 94.00 290 GLN A N 1
ATOM 2012 C CA . GLN A 1 290 ? -24.636 10.457 19.879 1.00 94.00 290 GLN A CA 1
ATOM 2013 C C . GLN A 1 290 ? -23.200 10.533 19.333 1.00 94.00 290 GLN A C 1
ATOM 2015 O O . GLN A 1 290 ? -22.269 10.484 20.136 1.00 94.00 290 GLN A O 1
ATOM 2020 N N . LEU A 1 291 ? -22.986 10.715 18.019 1.00 93.25 291 LEU A N 1
ATOM 2021 C CA . LEU A 1 291 ? -21.648 10.712 17.400 1.00 93.25 291 LEU A CA 1
ATOM 2022 C C . LEU A 1 291 ? -20.676 11.672 18.100 1.00 93.25 291 LEU A C 1
ATOM 2024 O O . LEU A 1 291 ? -19.552 11.294 18.417 1.00 93.25 291 LEU A O 1
ATOM 2028 N N . GLY A 1 292 ? -21.117 12.895 18.405 1.00 93.62 292 GLY A N 1
ATOM 2029 C CA . GLY A 1 292 ? -20.275 13.876 19.095 1.00 93.62 292 GLY A CA 1
ATOM 2030 C C . GLY A 1 292 ? -19.837 13.425 20.495 1.00 93.62 292 GLY A C 1
ATOM 2031 O O . GLY A 1 292 ? -18.706 13.692 20.897 1.00 93.62 292 GLY A O 1
ATOM 2032 N N . ALA A 1 293 ? -20.702 12.717 21.228 1.00 92.75 293 ALA A N 1
ATOM 2033 C CA . ALA A 1 293 ? -20.375 12.174 22.544 1.00 92.75 293 ALA A CA 1
ATOM 2034 C C . ALA A 1 293 ? -19.438 10.962 22.443 1.00 92.75 293 ALA A C 1
ATOM 2036 O O . ALA A 1 293 ? -18.515 10.855 23.247 1.00 92.75 293 ALA A O 1
ATOM 2037 N N . LEU A 1 294 ? -19.639 10.095 21.444 1.00 93.56 294 LEU A N 1
ATOM 2038 C CA . LEU A 1 294 ? -18.767 8.946 21.193 1.00 93.56 294 LEU A CA 1
ATOM 2039 C C . LEU A 1 294 ? -17.359 9.405 20.812 1.00 93.56 294 LEU A C 1
ATOM 2041 O O . LEU A 1 294 ? -16.415 9.001 21.477 1.00 93.56 294 LEU A O 1
ATOM 2045 N N . ILE A 1 295 ? -17.222 10.342 19.865 1.00 92.12 295 ILE A N 1
ATOM 2046 C CA . ILE A 1 295 ? -15.923 10.938 19.504 1.00 92.12 295 ILE A CA 1
ATOM 2047 C C . ILE A 1 295 ? -15.239 11.556 20.732 1.00 92.12 295 ILE A C 1
AT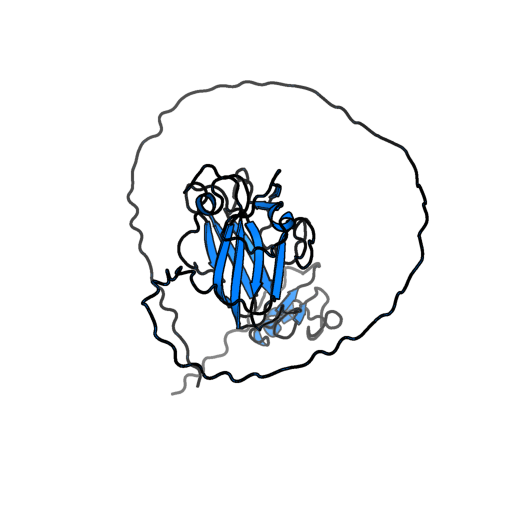OM 2049 O O . ILE A 1 295 ? -14.035 11.406 20.911 1.00 92.12 295 ILE A O 1
ATOM 2053 N N . ALA A 1 296 ? -15.989 12.258 21.590 1.00 91.50 296 ALA A N 1
ATOM 2054 C CA . ALA A 1 296 ? -15.428 12.876 22.792 1.00 91.50 296 ALA A CA 1
ATOM 2055 C C . ALA A 1 296 ? -15.006 11.858 23.868 1.00 91.50 296 ALA A C 1
ATOM 2057 O O . ALA A 1 296 ? -14.132 12.167 24.681 1.00 91.50 296 ALA A O 1
ATOM 2058 N N . ALA A 1 297 ? -15.641 10.684 23.902 1.00 91.06 297 ALA A N 1
ATOM 2059 C CA . ALA A 1 297 ? -15.310 9.588 24.808 1.00 91.06 297 ALA A CA 1
ATOM 2060 C C . ALA A 1 297 ? -14.203 8.673 24.260 1.00 91.06 297 ALA A C 1
ATOM 2062 O O . ALA A 1 297 ? -13.565 7.975 25.047 1.00 91.06 297 ALA A O 1
ATOM 2063 N N . SER A 1 298 ? -13.983 8.682 22.944 1.00 91.69 298 SER A N 1
ATOM 2064 C CA . SER A 1 298 ? -13.001 7.843 22.268 1.00 91.69 298 SER A CA 1
ATOM 2065 C C . SER A 1 298 ? -11.560 8.221 22.617 1.00 91.69 298 SER A C 1
ATOM 2067 O O . SER A 1 298 ? -11.178 9.397 22.629 1.00 91.69 298 SER A O 1
ATOM 2069 N N . ALA A 1 299 ? -10.743 7.208 22.889 1.00 86.62 299 ALA A N 1
ATOM 2070 C CA . ALA A 1 299 ? -9.298 7.343 23.026 1.00 86.62 299 ALA A CA 1
ATOM 2071 C C . ALA A 1 299 ? -8.608 7.285 21.647 1.00 86.62 299 ALA A C 1
ATOM 2073 O O . ALA A 1 299 ? -9.180 6.757 20.693 1.00 86.62 299 ALA A O 1
ATOM 2074 N N . PRO A 1 300 ? -7.369 7.798 21.504 1.00 78.31 300 PRO A N 1
ATOM 2075 C CA . PRO A 1 300 ? -6.573 7.543 20.306 1.00 78.31 300 PRO A CA 1
ATOM 2076 C C . PRO A 1 300 ? -6.478 6.036 20.027 1.00 78.31 300 PRO A C 1
ATOM 2078 O O . PRO A 1 300 ? -6.047 5.286 20.900 1.00 78.31 300 PRO A O 1
ATOM 2081 N N . GLY A 1 301 ? -6.883 5.616 18.826 1.00 70.44 301 GLY A N 1
ATOM 2082 C CA . GLY A 1 301 ? -6.943 4.207 18.423 1.00 70.44 301 GLY A CA 1
ATOM 2083 C C . GLY A 1 301 ? -8.345 3.587 18.447 1.00 70.44 301 GLY A C 1
ATOM 2084 O O . GLY A 1 301 ? -8.534 2.558 17.800 1.00 70.44 301 GLY A O 1
ATOM 2085 N N . ASP A 1 302 ? -9.318 4.211 19.122 1.00 84.81 302 ASP A N 1
ATOM 2086 C CA . ASP A 1 302 ? -10.736 3.864 18.972 1.00 84.81 302 ASP A CA 1
ATOM 2087 C C . ASP A 1 302 ? -11.226 4.261 17.574 1.00 84.81 302 ASP A C 1
ATOM 2089 O O . ASP A 1 302 ? -10.798 5.272 17.007 1.00 84.81 302 ASP A O 1
ATOM 2093 N N . GLU A 1 303 ? -12.185 3.507 17.049 1.00 85.06 303 GLU A N 1
ATOM 2094 C CA . GLU A 1 303 ? -12.819 3.795 15.765 1.00 85.06 303 GLU A CA 1
ATOM 2095 C C . GLU A 1 303 ? -14.321 3.987 15.940 1.00 85.06 303 GLU A C 1
ATOM 2097 O O . GLU A 1 303 ? -14.949 3.382 16.808 1.00 85.06 303 GLU A O 1
ATOM 2102 N N . VAL A 1 304 ? -14.914 4.830 15.095 1.00 91.12 304 VAL A N 1
ATOM 2103 C CA . VAL A 1 304 ? -16.367 4.995 15.027 1.00 91.12 304 VAL A CA 1
ATOM 2104 C C . VAL A 1 304 ? -16.839 4.535 13.658 1.00 91.12 304 VAL A C 1
ATOM 2106 O O . VAL A 1 304 ? -16.536 5.161 12.645 1.00 91.12 304 VAL A O 1
ATOM 2109 N N . TRP A 1 305 ? -17.572 3.430 13.630 1.00 90.38 305 TRP A N 1
ATOM 2110 C CA . TRP A 1 305 ? -18.099 2.822 12.418 1.00 90.38 305 TRP A CA 1
ATOM 2111 C C . TRP A 1 305 ? -19.543 3.268 12.223 1.00 90.38 305 TRP A C 1
ATOM 2113 O O . TRP A 1 305 ? -20.424 2.949 13.025 1.00 90.38 305 TRP A O 1
ATOM 2123 N N . ILE A 1 306 ? -19.784 4.021 11.153 1.00 91.69 306 ILE A N 1
ATOM 2124 C CA . ILE A 1 306 ? -21.119 4.474 10.761 1.00 91.69 306 ILE A CA 1
ATOM 2125 C C . ILE A 1 306 ? -21.633 3.516 9.686 1.00 91.69 306 ILE A C 1
ATOM 2127 O O . ILE A 1 306 ? -21.058 3.426 8.604 1.00 91.69 306 ILE A O 1
ATOM 2131 N N . HIS A 1 307 ? -22.693 2.777 10.004 1.00 86.38 307 HIS A N 1
ATOM 2132 C CA . HIS A 1 307 ? -23.274 1.773 9.114 1.00 86.38 307 HIS A CA 1
ATOM 2133 C C . HIS A 1 307 ? -24.126 2.417 8.015 1.00 86.38 307 HIS A C 1
ATOM 2135 O O . HIS A 1 307 ? -24.628 3.526 8.166 1.00 86.38 307 HIS A O 1
ATOM 2141 N N . ALA A 1 308 ? -24.316 1.724 6.894 1.00 81.75 308 ALA A N 1
ATOM 2142 C CA . ALA A 1 308 ? -25.178 2.221 5.825 1.00 81.75 308 ALA A CA 1
ATOM 2143 C C . ALA A 1 308 ? -26.648 2.336 6.281 1.00 81.75 308 ALA A C 1
ATOM 2145 O O . ALA A 1 308 ? -27.153 1.484 7.012 1.00 81.75 308 ALA A O 1
ATOM 2146 N N . GLY A 1 309 ? -27.348 3.370 5.805 1.00 84.75 309 GLY A N 1
ATOM 2147 C CA . GLY A 1 309 ? -28.791 3.535 5.979 1.00 84.75 309 GLY A CA 1
ATOM 2148 C C . GLY A 1 309 ? -29.262 4.985 5.831 1.00 84.75 309 GLY A C 1
ATOM 2149 O O . GLY A 1 309 ? -28.467 5.886 5.559 1.00 84.75 309 GLY A O 1
ATOM 2150 N N . ASP A 1 310 ? -30.567 5.208 5.996 1.00 81.88 310 ASP A N 1
ATOM 2151 C CA . ASP A 1 310 ? -31.194 6.518 5.801 1.00 81.88 310 ASP A CA 1
ATOM 2152 C C . ASP A 1 310 ? -31.061 7.397 7.050 1.00 81.88 310 ASP A C 1
ATOM 2154 O O . ASP A 1 310 ? -31.852 7.321 7.992 1.00 81.88 310 ASP A O 1
ATOM 2158 N N . TYR A 1 311 ? -30.063 8.277 7.057 1.00 77.56 311 TYR A N 1
ATOM 2159 C CA . TYR A 1 311 ? -29.898 9.277 8.108 1.00 77.56 311 TYR A CA 1
ATOM 2160 C C . TYR A 1 311 ? -30.685 10.548 7.775 1.00 77.56 311 TYR A C 1
ATOM 2162 O O . TYR A 1 311 ? -30.492 11.172 6.730 1.00 77.56 311 TYR A O 1
ATOM 2170 N N . ALA A 1 312 ? -31.559 10.980 8.685 1.00 74.81 312 ALA A N 1
ATOM 2171 C CA . ALA A 1 312 ? -32.288 12.231 8.513 1.00 74.81 312 ALA A CA 1
ATOM 2172 C C . ALA A 1 312 ? -31.321 13.429 8.581 1.00 74.81 312 ALA A C 1
ATOM 2174 O O . ALA A 1 312 ? -30.796 13.760 9.643 1.00 74.81 312 ALA A O 1
ATOM 2175 N N . ALA A 1 313 ? -31.142 14.138 7.464 1.00 60.16 313 ALA A N 1
ATOM 2176 C CA . ALA A 1 313 ? -30.251 15.300 7.340 1.00 60.16 313 ALA A CA 1
ATOM 2177 C C . ALA A 1 313 ? -30.689 16.554 8.141 1.00 60.16 313 ALA A C 1
ATOM 2179 O O . ALA A 1 313 ? -30.130 17.632 7.964 1.00 60.16 313 ALA A O 1
ATOM 2180 N N . GLY A 1 314 ? -31.701 16.443 9.007 1.00 59.78 314 GLY A N 1
ATOM 2181 C CA . GLY A 1 314 ? -32.314 17.571 9.719 1.00 59.78 314 GLY A CA 1
ATOM 2182 C C . GLY A 1 314 ? -31.871 17.759 11.172 1.00 59.78 314 GLY A C 1
ATOM 2183 O O . GLY A 1 314 ? -32.316 18.708 11.812 1.00 59.78 314 GLY A O 1
ATOM 2184 N N . GLY A 1 315 ? -31.038 16.870 11.719 1.00 59.00 315 GLY A N 1
ATOM 2185 C CA . GLY A 1 315 ? -30.484 17.050 13.059 1.00 59.00 315 GLY A CA 1
ATOM 2186 C C . GLY A 1 315 ? -29.277 17.979 13.006 1.00 59.00 315 GLY A C 1
ATOM 2187 O O . GLY A 1 315 ? -28.214 17.559 12.557 1.00 59.00 315 GLY A O 1
ATOM 2188 N N . GLU A 1 316 ? -29.412 19.231 13.446 1.00 60.78 316 GLU A N 1
ATOM 2189 C CA . GLU A 1 316 ? -28.245 20.095 13.641 1.00 60.78 316 GLU A CA 1
ATOM 2190 C C . GLU A 1 316 ? -27.234 19.377 14.550 1.00 60.78 316 GLU A C 1
ATOM 2192 O O . GLU A 1 316 ? -27.548 19.017 15.688 1.00 60.78 316 GLU A O 1
ATOM 2197 N N . PHE A 1 317 ? -26.010 19.170 14.054 1.00 55.84 317 PHE A N 1
ATOM 2198 C CA . PHE A 1 317 ? -24.880 18.727 14.867 1.00 55.84 317 PHE A CA 1
ATOM 2199 C C . PHE A 1 317 ? -24.537 19.843 15.856 1.00 55.84 317 PHE A C 1
ATOM 2201 O O . PHE A 1 317 ? -23.669 20.686 15.617 1.00 55.84 317 PHE A O 1
ATOM 2208 N N . SER A 1 318 ? -25.246 19.875 16.980 1.00 53.47 318 SER A N 1
ATOM 2209 C CA . SER A 1 318 ? -24.946 20.802 18.058 1.00 53.47 318 SER A CA 1
ATOM 2210 C C . SER A 1 318 ? -23.663 20.330 18.738 1.00 53.47 318 SER A C 1
ATOM 2212 O O . SER A 1 318 ? -23.696 19.535 19.677 1.00 53.47 318 SER A O 1
ATOM 2214 N N . SER A 1 319 ? -22.511 20.802 18.251 1.00 50.38 319 SER A N 1
ATOM 2215 C CA . SER A 1 319 ? -21.236 20.610 18.948 1.00 50.38 319 SER A CA 1
ATOM 2216 C C . SER A 1 319 ? -21.392 21.111 20.386 1.00 50.38 319 SER A C 1
ATOM 2218 O O . SER A 1 319 ? -21.879 22.233 20.574 1.00 50.38 319 SER A O 1
ATOM 2220 N N . PRO A 1 320 ? -21.016 20.325 21.413 1.00 53.44 320 PRO A N 1
ATOM 2221 C CA . PRO A 1 320 ? -21.113 20.785 22.787 1.00 53.44 320 PRO A CA 1
ATOM 2222 C C . PRO A 1 320 ? -20.277 22.058 22.912 1.00 53.44 320 PRO A C 1
ATOM 2224 O O . PRO A 1 320 ? -19.066 22.046 22.684 1.00 53.44 320 PRO A O 1
ATOM 2227 N N . ALA A 1 321 ? -20.940 23.177 23.209 1.00 56.81 321 ALA A N 1
ATOM 2228 C CA . ALA A 1 321 ? -20.284 24.465 23.361 1.00 56.81 321 ALA A CA 1
ATOM 2229 C C . ALA A 1 321 ? -19.110 24.304 24.333 1.00 56.81 321 ALA A C 1
ATOM 2231 O O . ALA A 1 321 ? -19.293 23.816 25.451 1.00 56.81 321 ALA A O 1
ATOM 2232 N N . ALA A 1 322 ? -17.905 24.679 23.888 1.00 54.94 322 ALA A N 1
ATOM 2233 C CA . ALA A 1 322 ? -16.690 24.575 24.682 1.00 54.94 322 ALA A CA 1
ATOM 2234 C C . ALA A 1 322 ? -16.945 25.180 26.070 1.00 54.94 322 ALA A C 1
ATOM 2236 O O . ALA A 1 322 ? -17.183 26.384 26.197 1.00 54.94 322 ALA A O 1
ATOM 2237 N N . GLY A 1 323 ? -16.953 24.323 27.096 1.00 61.00 323 GLY A N 1
ATOM 2238 C CA . GLY A 1 323 ? -17.307 24.720 28.453 1.00 61.00 323 GLY A CA 1
ATOM 2239 C C . GLY A 1 323 ? -16.486 25.930 28.917 1.00 61.00 323 GLY A C 1
ATOM 2240 O O . GLY A 1 323 ? -15.335 26.097 28.494 1.00 61.00 323 GLY A O 1
ATOM 2241 N N . PRO A 1 324 ? -17.049 26.795 29.780 1.00 63.19 324 PRO A N 1
ATOM 2242 C CA . PRO A 1 324 ? -16.418 28.049 30.170 1.00 63.19 324 PRO A CA 1
ATOM 2243 C C . PRO A 1 324 ? -15.011 27.792 30.713 1.00 63.19 324 PRO A C 1
ATOM 2245 O O . PRO A 1 324 ? -14.829 27.134 31.742 1.00 63.19 324 PRO A O 1
ATOM 2248 N N . ARG A 1 325 ? -13.997 28.326 30.017 1.00 62.16 325 ARG A N 1
ATOM 2249 C CA . ARG A 1 325 ? -12.603 28.291 30.469 1.00 62.16 325 ARG A CA 1
ATOM 2250 C C . ARG A 1 325 ? -12.521 28.996 31.820 1.00 62.16 325 ARG A C 1
ATOM 2252 O O . ARG A 1 325 ? -12.525 30.225 31.887 1.00 62.16 325 ARG A O 1
ATOM 2259 N N . ARG A 1 326 ? -12.425 28.226 32.906 1.00 65.88 326 ARG A N 1
ATOM 2260 C CA . ARG A 1 326 ? -12.118 28.759 34.237 1.00 65.88 326 ARG A CA 1
ATOM 2261 C C . ARG A 1 326 ? -10.724 29.386 34.189 1.00 65.88 326 ARG A C 1
ATOM 2263 O O . ARG A 1 326 ? -9.720 28.679 34.250 1.00 65.88 326 ARG A O 1
ATOM 2270 N N . ARG A 1 327 ? -10.658 30.716 34.070 1.00 65.88 327 ARG A N 1
ATOM 2271 C CA . ARG A 1 327 ? -9.446 31.482 34.376 1.00 65.88 327 ARG A CA 1
ATOM 2272 C C . ARG A 1 327 ? -9.137 31.262 35.855 1.00 65.88 327 ARG A C 1
ATOM 2274 O O . ARG A 1 327 ? -9.916 31.677 36.707 1.00 65.88 327 ARG A O 1
ATOM 2281 N N . ARG A 1 328 ? -8.027 30.585 36.153 1.00 62.75 328 ARG A N 1
ATOM 2282 C CA . ARG A 1 328 ? -7.418 30.659 37.483 1.00 62.75 328 ARG A CA 1
ATOM 2283 C C . ARG A 1 328 ? -6.754 32.032 37.589 1.00 62.75 328 ARG A C 1
ATOM 2285 O O . ARG A 1 328 ? -5.893 32.343 36.769 1.00 62.75 328 ARG A O 1
ATOM 2292 N N . SER A 1 329 ? -7.248 32.844 38.518 1.00 74.12 329 SER A N 1
ATOM 2293 C CA . SER A 1 329 ? -6.573 34.030 39.055 1.00 74.12 329 SER A CA 1
ATOM 2294 C C . SER A 1 329 ? -5.481 33.614 40.026 1.00 74.12 329 SER A C 1
ATOM 2296 O O . SER A 1 329 ? -5.775 32.676 40.805 1.00 74.12 329 SER A O 1
#

pLDDT: mean 76.16, std 23.82, range [27.75, 98.44]